Protein AF-A0A8W8NUS6-F1 (afdb_monomer_lite)

Secondary structure (DSSP, 8-state):
------TT-----S-TT-TTGGG---HHHHH---TT--S-HHHHHHHHHHHHHHHHHHHHHHHHHHHHHHHHHHHHHHHHHHHHIIIIIHHHHHHHHHHHHHHHHHHHHHHHHHHHHHHHHHHHHHHHHHT--S------PPP---------SS--SSSHHHHHHHHHHHHHHHSS-HHHHHHHHHHHHHHHHHHHHHHHTT---

InterPro domains:
  IPR001612 Caveolin [PF01146] (10-130)
  IPR001612 Caveolin [PTHR10844] (8-128)

Organism: Magallana gigas (NCBI:txid29159)

Structure (mmCIF, N/CA/C/O backbone):
data_AF-A0A8W8NUS6-F1
#
_entry.id   AF-A0A8W8NUS6-F1
#
loop_
_atom_site.group_PDB
_atom_site.id
_atom_site.type_symbol
_atom_site.label_atom_id
_atom_site.label_alt_id
_atom_site.label_comp_id
_atom_site.label_asym_id
_atom_site.label_entity_id
_atom_site.label_seq_id
_atom_site.pdbx_PDB_ins_code
_atom_site.Cartn_x
_atom_site.Cartn_y
_atom_site.Cartn_z
_atom_site.occupancy
_atom_site.B_iso_or_equiv
_atom_site.auth_seq_id
_atom_site.auth_comp_id
_atom_site.auth_asym_id
_atom_site.auth_atom_id
_atom_site.pdbx_PDB_model_num
ATOM 1 N N . MET A 1 1 ? -30.919 6.299 31.957 1.00 36.22 1 MET A N 1
ATOM 2 C CA . MET A 1 1 ? -30.844 7.779 31.850 1.00 36.22 1 MET A CA 1
ATOM 3 C C . MET A 1 1 ? -30.328 8.141 30.459 1.00 36.22 1 MET A C 1
ATOM 5 O O . MET A 1 1 ? -29.551 7.359 29.925 1.00 36.22 1 MET A O 1
ATOM 9 N N . PRO A 1 2 ? -30.748 9.250 29.825 1.00 42.97 2 PRO A N 1
ATOM 10 C CA . PRO A 1 2 ? -30.185 9.649 28.537 1.00 42.97 2 PRO A CA 1
ATOM 11 C C . PRO A 1 2 ? -28.715 10.063 28.708 1.00 42.97 2 PRO A C 1
ATOM 13 O O . PRO A 1 2 ? -28.372 10.771 29.657 1.00 42.97 2 PRO A O 1
ATOM 16 N N . ARG A 1 3 ? -27.849 9.608 27.792 1.00 56.19 3 ARG A N 1
ATOM 17 C CA . ARG A 1 3 ? -26.433 9.998 27.693 1.00 56.19 3 ARG A CA 1
ATOM 18 C C . ARG A 1 3 ? -26.345 11.530 27.755 1.00 56.19 3 ARG A C 1
ATOM 20 O O . ARG A 1 3 ? -26.971 12.193 26.931 1.00 56.19 3 ARG A O 1
ATOM 27 N N . ARG A 1 4 ? -25.579 12.109 28.694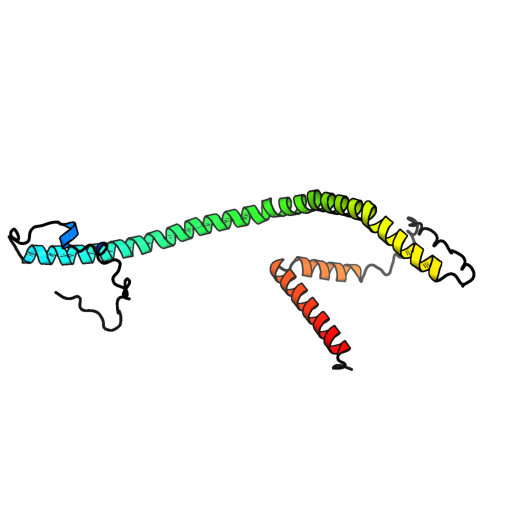 1.00 50.06 4 ARG A N 1
ATOM 28 C CA . ARG A 1 4 ? -25.208 13.533 28.610 1.00 50.06 4 ARG A CA 1
ATOM 29 C C . ARG A 1 4 ? -24.279 13.688 27.409 1.00 50.06 4 ARG A C 1
ATOM 31 O O . ARG A 1 4 ? -23.083 13.446 27.502 1.00 50.06 4 ARG A O 1
ATOM 38 N N . VAL A 1 5 ? -24.871 13.995 26.261 1.00 53.31 5 VAL A N 1
ATOM 39 C CA . VAL A 1 5 ? -24.155 14.312 25.029 1.00 53.31 5 VAL A CA 1
ATOM 40 C C . VAL A 1 5 ? -23.425 15.628 25.275 1.00 53.31 5 VAL A C 1
ATOM 42 O O . VAL A 1 5 ? -24.054 16.640 25.588 1.00 53.31 5 VAL A O 1
ATOM 45 N N . HIS A 1 6 ? -22.095 15.611 25.198 1.00 47.03 6 HIS A N 1
ATOM 46 C CA . HIS A 1 6 ? -21.329 16.849 25.135 1.00 47.03 6 HIS A CA 1
ATOM 47 C C . HIS A 1 6 ? -21.762 17.598 23.859 1.00 47.03 6 HIS A C 1
ATOM 49 O O . HIS A 1 6 ? -21.822 16.963 22.807 1.00 47.03 6 HIS A O 1
ATOM 55 N N . PRO A 1 7 ? -22.065 18.912 23.908 1.00 50.88 7 PRO A N 1
ATOM 56 C CA . PRO A 1 7 ? -22.701 19.637 22.797 1.00 50.88 7 PRO A CA 1
ATOM 57 C C . PRO A 1 7 ? -21.984 19.571 21.435 1.00 50.88 7 PRO A C 1
ATOM 59 O O . PRO A 1 7 ? -22.604 19.886 20.426 1.00 50.88 7 PRO A O 1
ATOM 62 N N . ASN A 1 8 ? -20.711 19.155 21.397 1.00 46.62 8 ASN A N 1
ATOM 63 C CA . ASN A 1 8 ? -19.885 19.090 20.187 1.00 46.62 8 ASN A CA 1
ATOM 64 C C . ASN A 1 8 ? -19.669 17.683 19.598 1.00 46.62 8 ASN A C 1
ATOM 66 O O . ASN A 1 8 ? -18.969 17.570 18.599 1.00 46.62 8 ASN A O 1
ATOM 70 N N . GLU A 1 9 ? -20.258 16.621 20.152 1.00 50.59 9 GLU A N 1
ATOM 71 C CA . GLU A 1 9 ? -20.140 15.268 19.584 1.00 50.59 9 GLU A CA 1
ATOM 72 C C . GLU A 1 9 ? -21.516 14.778 19.129 1.00 50.59 9 GLU A C 1
ATOM 74 O O . GLU A 1 9 ? -22.165 13.943 19.762 1.00 50.59 9 GLU A O 1
ATOM 79 N N . GLN A 1 10 ? -22.009 15.365 18.034 1.00 52.44 10 GLN A N 1
ATOM 80 C CA . GLN A 1 10 ? -23.141 14.788 17.321 1.00 52.44 10 GLN A CA 1
ATOM 81 C C . GLN A 1 10 ? -22.662 13.476 16.705 1.00 52.44 10 GLN A C 1
ATOM 83 O O . GLN A 1 10 ? -21.862 13.480 15.774 1.00 52.44 10 GLN A O 1
ATOM 88 N N . ALA A 1 11 ? -23.110 12.352 17.266 1.00 61.22 11 ALA A N 1
ATOM 89 C CA . ALA A 1 11 ? -22.931 11.053 16.641 1.00 61.22 11 ALA A CA 1
ATOM 90 C C . ALA A 1 11 ? -23.558 11.131 15.246 1.00 61.22 11 ALA A C 1
ATOM 92 O O . ALA A 1 11 ? -24.777 11.241 15.123 1.00 61.22 11 ALA A O 1
ATOM 93 N N . GLU A 1 12 ? -22.709 11.155 14.222 1.00 71.94 12 GLU A N 1
ATOM 94 C CA . GLU A 1 12 ? -23.117 11.176 12.825 1.00 71.94 12 GLU A CA 1
ATOM 95 C C . GLU A 1 12 ? -24.145 10.061 12.597 1.00 71.94 12 GLU A C 1
ATOM 97 O O . GLU A 1 12 ? -23.914 8.905 12.978 1.00 71.94 12 GLU A O 1
ATOM 102 N N . ASP A 1 13 ? -25.315 10.413 12.055 1.00 77.44 13 ASP A N 1
ATOM 103 C CA . ASP A 1 13 ? -26.373 9.436 11.820 1.00 77.44 13 ASP A CA 1
ATOM 104 C C . ASP A 1 13 ? -25.913 8.473 10.723 1.00 77.44 13 ASP A C 1
ATOM 106 O O . ASP A 1 13 ? -25.956 8.781 9.534 1.00 77.44 13 ASP A O 1
ATOM 110 N N . ARG A 1 14 ? -25.432 7.297 11.143 1.00 75.44 14 ARG A N 1
ATOM 111 C CA . ARG A 1 14 ? -24.912 6.246 10.255 1.00 75.44 14 ARG A CA 1
ATOM 112 C C . ARG A 1 14 ? -25.984 5.606 9.370 1.00 75.44 14 ARG A C 1
ATOM 114 O O . ARG A 1 14 ? -25.644 4.786 8.521 1.00 75.44 14 ARG A O 1
ATOM 121 N N . ASP A 1 15 ? -27.258 5.941 9.565 1.00 83.38 15 ASP A N 1
ATOM 122 C CA . ASP A 1 15 ? -28.369 5.441 8.756 1.00 83.38 15 ASP A CA 1
ATOM 123 C C . ASP A 1 15 ? -29.429 6.539 8.528 1.00 83.38 15 ASP A C 1
ATOM 125 O O . ASP A 1 15 ? -30.539 6.448 9.067 1.00 83.38 15 ASP A O 1
ATOM 129 N N . PRO A 1 16 ? -29.125 7.563 7.702 1.00 84.44 16 PRO A N 1
ATOM 130 C CA . PRO A 1 16 ? -30.019 8.705 7.487 1.00 84.44 16 PRO A CA 1
ATOM 131 C C . PRO A 1 16 ? -31.344 8.299 6.823 1.00 84.44 16 PRO A C 1
ATOM 133 O O . PRO A 1 16 ? -32.381 8.921 7.049 1.00 84.44 16 PRO A O 1
ATOM 136 N N . ASN A 1 17 ? -31.332 7.217 6.039 1.00 86.88 17 ASN A N 1
ATOM 137 C CA . ASN A 1 17 ? -32.510 6.686 5.351 1.00 86.88 17 ASN A CA 1
ATOM 138 C C . ASN A 1 17 ? -33.274 5.639 6.180 1.00 86.88 17 ASN A C 1
ATOM 140 O O . ASN A 1 17 ? -34.293 5.125 5.722 1.00 86.88 17 ASN A O 1
ATOM 144 N N . LYS A 1 18 ? -32.803 5.320 7.394 1.00 82.88 18 LYS A N 1
ATOM 145 C CA . LYS A 1 18 ? -33.413 4.351 8.319 1.00 82.88 18 LYS A CA 1
ATOM 146 C C . LYS A 1 18 ? -33.720 2.988 7.681 1.00 82.88 18 LYS A C 1
ATOM 148 O O . LYS A 1 18 ? -34.725 2.362 8.031 1.00 82.88 18 LYS A O 1
ATOM 153 N N . LEU A 1 19 ? -32.875 2.526 6.761 1.00 84.75 19 LEU A N 1
ATOM 154 C CA . LEU A 1 19 ? -33.064 1.253 6.052 1.00 84.75 19 LEU A CA 1
ATOM 155 C C . LEU A 1 19 ? -32.606 0.058 6.901 1.00 84.75 19 LEU A C 1
ATOM 157 O O . LEU A 1 19 ? -33.120 -1.050 6.766 1.00 84.75 19 LEU A O 1
ATOM 161 N N . ASN A 1 20 ? -31.681 0.291 7.833 1.00 86.06 20 ASN A N 1
ATOM 162 C CA . ASN A 1 20 ? -30.992 -0.749 8.593 1.00 86.06 20 ASN A CA 1
ATOM 163 C C . ASN A 1 20 ? -31.484 -0.835 10.042 1.00 86.06 20 ASN A C 1
ATOM 165 O O . ASN A 1 20 ? -30.731 -1.169 10.955 1.00 86.06 20 ASN A O 1
ATOM 169 N N . GLN A 1 21 ? -32.767 -0.546 10.277 1.00 80.44 21 GLN A N 1
ATOM 170 C CA . GLN A 1 21 ? -33.355 -0.608 11.621 1.00 80.44 21 GLN A CA 1
ATOM 171 C C . GLN A 1 21 ? -33.245 -2.002 12.252 1.00 80.44 21 GLN A C 1
ATOM 173 O O . GLN A 1 21 ? -33.070 -2.102 13.460 1.00 80.44 21 GLN A O 1
ATOM 178 N N . HIS A 1 22 ? -33.277 -3.056 11.435 1.00 79.88 22 HIS A N 1
ATOM 179 C CA . HIS A 1 22 ? -33.155 -4.447 11.869 1.00 79.88 22 HIS A CA 1
ATOM 180 C C . HIS A 1 22 ? -31.756 -4.818 12.397 1.00 79.88 22 HIS A C 1
ATOM 182 O O . HIS A 1 22 ? -31.627 -5.786 13.133 1.00 79.88 22 HIS A O 1
ATOM 188 N N . LEU A 1 23 ? -30.712 -4.049 12.061 1.00 79.75 23 LEU A N 1
ATOM 189 C CA . LEU A 1 23 ? -29.341 -4.272 12.547 1.00 79.75 23 LEU A CA 1
ATOM 190 C C . LEU A 1 23 ? -29.053 -3.534 13.864 1.00 79.75 23 LEU A C 1
ATOM 192 O O . LEU A 1 23 ? -27.964 -3.662 14.425 1.00 79.75 23 LEU A O 1
ATOM 196 N N . LYS A 1 24 ? -30.003 -2.731 14.363 1.00 77.38 24 LYS A N 1
ATOM 197 C CA . LYS A 1 24 ? -29.847 -1.962 15.603 1.00 77.38 24 LYS A CA 1
ATOM 198 C C . LYS A 1 24 ? -30.093 -2.860 16.810 1.00 77.38 24 LYS A C 1
ATOM 200 O O . LYS A 1 24 ? -31.166 -2.826 17.403 1.00 77.38 24 LYS A O 1
ATOM 205 N N . VAL A 1 25 ? -29.072 -3.621 17.183 1.00 77.81 25 VAL A N 1
ATOM 206 C CA . VAL A 1 25 ? -29.095 -4.478 18.371 1.00 77.81 25 VAL A CA 1
ATOM 207 C C . VAL A 1 25 ? -29.055 -3.612 19.630 1.00 77.81 25 VAL A C 1
ATOM 209 O O . VAL A 1 25 ? -28.107 -2.850 19.849 1.00 77.81 25 VAL A O 1
ATOM 212 N N . LYS A 1 26 ? -30.093 -3.701 20.466 1.00 77.94 26 LYS A N 1
ATOM 213 C CA . LYS A 1 26 ? -30.133 -3.028 21.773 1.00 77.94 26 LYS A CA 1
ATOM 214 C C . LYS A 1 26 ? -29.619 -3.966 22.862 1.00 77.94 26 LYS A C 1
ATOM 216 O O . LYS A 1 26 ? -29.698 -5.177 22.729 1.00 77.94 26 LYS A O 1
ATOM 221 N N . PHE A 1 27 ? -29.167 -3.410 23.989 1.00 76.31 27 PHE A N 1
ATOM 222 C CA . PHE A 1 27 ? -28.778 -4.196 25.175 1.00 76.31 27 PHE A CA 1
ATOM 223 C C . PHE A 1 27 ? -29.856 -5.213 25.594 1.00 76.31 27 PHE A C 1
ATOM 225 O O . PHE A 1 27 ? -29.545 -6.346 25.938 1.00 76.31 27 PHE A O 1
ATOM 232 N N . HIS A 1 28 ? -31.128 -4.821 25.485 1.00 74.56 28 HIS A N 1
ATOM 233 C CA . HIS A 1 28 ? -32.271 -5.696 25.740 1.00 74.56 28 HIS A CA 1
ATOM 234 C C . HIS A 1 28 ? -32.402 -6.867 24.751 1.00 74.56 28 HIS A C 1
ATOM 236 O O . HIS A 1 28 ? -32.847 -7.928 25.168 1.00 74.56 28 HIS A O 1
ATOM 242 N N . ASP A 1 29 ? -31.998 -6.700 23.487 1.00 76.88 29 ASP A N 1
ATOM 243 C CA . ASP A 1 29 ? -32.040 -7.779 22.487 1.00 76.88 29 ASP A CA 1
ATOM 244 C C . ASP A 1 29 ? -30.924 -8.805 22.711 1.00 76.88 29 ASP A C 1
ATOM 246 O O . ASP A 1 29 ? -31.079 -9.965 22.363 1.00 76.88 29 ASP A O 1
ATOM 250 N N . VAL A 1 30 ? -29.796 -8.398 23.306 1.00 76.88 30 VAL A N 1
ATOM 251 C CA . VAL A 1 30 ? -28.676 -9.309 23.609 1.00 76.88 30 VAL A CA 1
ATOM 252 C C . VAL A 1 30 ? -28.997 -10.226 24.792 1.00 76.88 30 VAL A C 1
ATOM 254 O O . VAL A 1 30 ? -28.480 -11.337 24.863 1.00 76.88 30 VAL A O 1
ATOM 257 N N . LEU A 1 31 ? -29.821 -9.755 25.731 1.00 76.38 31 LEU A N 1
ATOM 258 C CA . LEU A 1 31 ? -30.158 -10.489 26.953 1.00 76.38 31 LEU A CA 1
ATOM 259 C C . LEU A 1 31 ? -31.512 -11.212 26.890 1.00 76.38 31 LEU A C 1
ATOM 261 O O . LEU A 1 31 ? -31.798 -11.985 27.795 1.00 76.38 31 LEU A O 1
ATOM 265 N N . GLU A 1 32 ? -32.338 -10.959 25.867 1.00 69.62 32 GLU A N 1
ATOM 266 C CA . GLU A 1 32 ? -33.658 -11.579 25.611 1.00 69.62 32 GLU A CA 1
ATOM 267 C C . GLU A 1 32 ? -34.632 -11.660 26.815 1.00 69.62 32 GLU A C 1
ATOM 269 O O . GLU A 1 32 ? -35.634 -12.375 26.774 1.00 69.62 32 GLU A O 1
ATOM 274 N N . GLU A 1 33 ? -34.402 -10.912 27.899 1.00 68.69 33 GLU A N 1
ATOM 275 C CA . GLU A 1 33 ? -35.232 -11.021 29.102 1.00 68.69 33 GLU A CA 1
ATOM 276 C C . GLU A 1 33 ? -36.611 -10.363 28.938 1.00 68.69 33 GLU A C 1
ATOM 278 O O . GLU A 1 33 ? -36.745 -9.188 28.570 1.00 68.69 33 GLU A O 1
ATOM 283 N N . ALA A 1 34 ? -37.656 -11.117 29.298 1.00 64.12 34 ALA A N 1
ATOM 284 C CA . ALA A 1 34 ? -39.031 -10.636 29.321 1.00 64.12 34 ALA A CA 1
ATOM 285 C C . ALA A 1 34 ? -39.230 -9.564 30.420 1.00 64.12 34 ALA A C 1
ATOM 287 O O . ALA A 1 34 ? -38.852 -9.780 31.575 1.00 64.12 34 ALA A O 1
ATOM 288 N N . PRO A 1 35 ? -39.897 -8.430 30.123 1.00 60.94 35 PRO A N 1
ATOM 289 C CA . PRO A 1 35 ? -40.009 -7.282 31.034 1.00 60.94 35 PRO A CA 1
ATOM 290 C C . PRO A 1 35 ? -40.771 -7.563 32.344 1.00 60.94 35 PRO A C 1
ATOM 292 O O . PRO A 1 35 ? -40.722 -6.745 33.256 1.00 60.94 35 PRO A O 1
ATOM 295 N N . ALA A 1 36 ? -41.454 -8.706 32.458 1.00 59.28 36 ALA A N 1
ATOM 296 C CA . ALA A 1 36 ? -42.244 -9.104 33.626 1.00 59.28 36 ALA A CA 1
ATOM 297 C C . ALA A 1 36 ? -41.431 -9.795 34.745 1.00 59.28 36 ALA A C 1
ATOM 299 O O . ALA A 1 36 ? -41.953 -9.975 35.841 1.00 59.28 36 ALA A O 1
ATOM 300 N N . LEU A 1 37 ? -40.172 -10.181 34.491 1.00 56.84 37 LEU A N 1
ATOM 301 C CA . LEU A 1 37 ? -39.310 -10.923 35.434 1.00 56.84 37 LEU A CA 1
ATOM 302 C C . LEU A 1 37 ? -38.208 -10.061 36.075 1.00 56.84 37 LEU A C 1
ATOM 304 O O . LEU A 1 37 ? -37.346 -10.583 36.784 1.00 56.84 37 LEU A O 1
ATOM 308 N N . LYS A 1 38 ? -38.244 -8.736 35.874 1.00 61.69 38 LYS A N 1
ATOM 309 C CA . LYS A 1 38 ? -37.325 -7.801 36.531 1.00 61.69 38 LY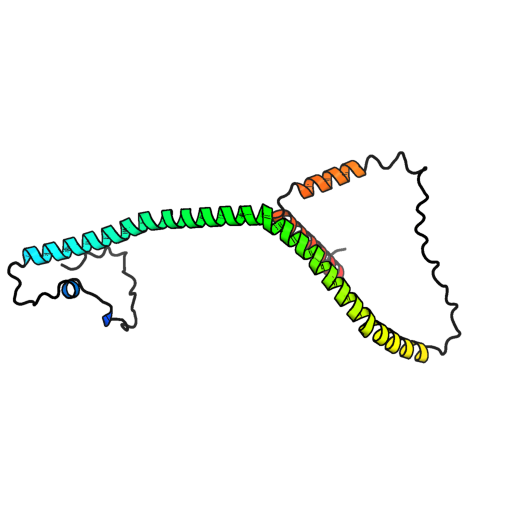S A CA 1
ATOM 310 C C . LYS A 1 38 ? -37.576 -7.781 38.037 1.00 61.69 38 LYS A C 1
ATOM 312 O O . LYS A 1 38 ? -38.464 -7.095 38.531 1.00 61.69 38 LYS A O 1
ATOM 317 N N . SER A 1 39 ? -36.768 -8.525 38.777 1.00 59.25 39 SER A N 1
ATOM 318 C CA . SER A 1 39 ? -36.863 -8.592 40.234 1.00 59.25 39 SER A CA 1
ATOM 319 C C . SER A 1 39 ? -36.196 -7.397 40.928 1.00 59.25 39 SER A C 1
ATOM 321 O O . SER A 1 39 ? -36.569 -7.095 42.058 1.00 59.25 39 SER A O 1
ATOM 323 N N . LEU A 1 40 ? -35.272 -6.670 40.272 1.00 68.88 40 LEU A N 1
ATOM 324 C CA . LEU A 1 40 ? -34.577 -5.498 40.836 1.00 68.88 40 LEU A CA 1
ATOM 325 C C . LEU A 1 40 ? -34.157 -4.466 39.760 1.00 68.88 40 LEU A C 1
ATOM 327 O O . LEU A 1 40 ? -33.163 -4.647 39.055 1.00 68.88 40 LEU A O 1
ATOM 331 N N . GLU A 1 41 ? -34.860 -3.329 39.689 1.00 73.62 41 GLU A N 1
ATOM 332 C CA . GLU A 1 41 ? -34.597 -2.220 38.740 1.00 73.62 41 GLU A CA 1
ATOM 333 C C . GLU A 1 41 ? -33.168 -1.639 38.838 1.00 73.62 41 GLU A C 1
ATOM 335 O O . GLU A 1 41 ? -32.569 -1.255 37.832 1.00 73.62 41 GLU A O 1
ATOM 340 N N . LEU A 1 42 ? -32.583 -1.612 40.042 1.00 76.94 42 LEU A N 1
ATOM 341 C CA . LEU A 1 42 ? -31.239 -1.065 40.278 1.00 76.94 42 LEU A CA 1
ATOM 342 C C . LEU A 1 42 ? -30.126 -1.915 39.655 1.00 76.94 42 LEU A C 1
ATOM 344 O O . LEU A 1 42 ? -29.174 -1.370 39.095 1.00 76.94 42 LEU A O 1
ATOM 348 N N . ILE A 1 43 ? -30.243 -3.243 39.738 1.00 82.44 43 ILE A N 1
ATOM 349 C CA . ILE A 1 43 ? -29.252 -4.165 39.166 1.00 82.44 43 ILE A CA 1
ATOM 350 C C . ILE A 1 43 ? -29.289 -4.071 37.646 1.00 82.44 43 ILE A C 1
ATOM 352 O O . ILE A 1 43 ? -28.239 -4.013 37.008 1.00 82.44 43 ILE A O 1
ATOM 356 N N . TRP A 1 44 ? -30.489 -3.969 37.073 1.00 79.19 44 TRP A N 1
ATOM 357 C CA . TRP A 1 44 ? -30.640 -3.813 35.636 1.00 79.19 44 TRP A CA 1
ATOM 358 C C . TRP A 1 44 ? -29.981 -2.537 35.119 1.00 79.19 44 TRP A C 1
ATOM 360 O O . TRP A 1 44 ? -29.190 -2.593 34.177 1.00 79.19 44 TRP A O 1
ATOM 370 N N . LEU A 1 45 ? -30.241 -1.395 35.763 1.00 81.81 45 LEU A N 1
ATOM 371 C CA . LEU A 1 45 ? -29.624 -0.132 35.367 1.00 81.81 45 LEU A CA 1
ATOM 372 C C . LEU A 1 45 ? -28.096 -0.196 35.499 1.00 81.81 45 LEU A C 1
ATOM 374 O O . LEU A 1 45 ? -27.385 0.191 34.577 1.00 81.81 45 LEU A O 1
ATOM 378 N N . CYS A 1 46 ? -27.587 -0.747 36.603 1.00 84.56 46 CYS A N 1
ATOM 379 C CA . CYS A 1 46 ? -26.151 -0.931 36.807 1.00 84.56 46 CYS A CA 1
ATOM 380 C C . CYS A 1 46 ? -25.523 -1.810 35.710 1.00 84.56 46 CYS A C 1
ATOM 382 O O . CYS A 1 46 ? -24.494 -1.447 35.137 1.00 84.56 46 CYS A O 1
ATOM 384 N N . SER A 1 47 ? -26.169 -2.927 35.358 1.00 85.62 47 SER A N 1
ATOM 385 C CA . SER A 1 47 ? -25.692 -3.831 34.306 1.00 85.62 47 SER A CA 1
ATOM 386 C C . SER A 1 47 ? -25.661 -3.164 32.927 1.00 85.62 47 SER A C 1
ATOM 388 O O . SER A 1 47 ? -24.695 -3.337 32.185 1.00 85.62 47 SER A O 1
ATOM 390 N N . GLN A 1 48 ? -26.661 -2.333 32.614 1.00 84.62 48 GLN A N 1
ATOM 391 C CA . GLN A 1 48 ? -26.754 -1.619 31.343 1.00 84.62 48 GLN A CA 1
ATOM 392 C C . GLN A 1 48 ? -25.637 -0.573 31.190 1.00 84.62 48 GLN A C 1
ATOM 394 O O . GLN A 1 48 ? -25.021 -0.461 30.123 1.00 84.62 48 GLN A O 1
ATOM 399 N N . GLU A 1 49 ? -25.349 0.181 32.252 1.00 85.81 49 GLU A N 1
ATOM 400 C CA . GLU A 1 49 ? -24.272 1.176 32.252 1.00 85.81 49 GLU A CA 1
ATOM 401 C C . GLU A 1 49 ? -22.889 0.503 32.225 1.00 85.81 49 GLU A C 1
ATOM 403 O O . GLU A 1 49 ? -22.015 0.906 31.453 1.00 85.81 49 GLU A O 1
ATOM 408 N N . CYS A 1 50 ? -22.699 -0.573 32.999 1.00 87.94 50 CYS A N 1
ATOM 409 C CA . CYS A 1 50 ? -21.454 -1.341 33.018 1.00 87.94 50 CYS A CA 1
ATOM 410 C C . CYS A 1 50 ? -21.153 -1.968 31.648 1.00 87.94 50 CYS A C 1
ATOM 412 O O . CYS A 1 50 ? -20.043 -1.813 31.138 1.00 87.94 50 CYS A O 1
ATOM 414 N N . TYR A 1 51 ? -22.152 -2.585 31.007 1.00 85.75 51 TYR A N 1
ATOM 415 C CA . TYR A 1 51 ? -22.024 -3.140 29.659 1.00 85.75 51 TYR A CA 1
ATOM 416 C C . TYR A 1 51 ? -21.627 -2.071 28.641 1.00 85.75 51 TYR A C 1
ATOM 418 O O . TYR A 1 51 ? -20.695 -2.268 27.866 1.00 85.75 51 TYR A O 1
ATOM 426 N N . THR A 1 52 ? -22.292 -0.914 28.659 1.00 85.12 52 THR A N 1
ATOM 427 C CA . THR A 1 52 ? -22.007 0.165 27.703 1.00 85.12 52 THR A CA 1
ATOM 428 C C . THR A 1 52 ? -20.591 0.720 27.885 1.00 85.12 52 THR A C 1
ATOM 430 O O . THR A 1 52 ? -19.885 0.936 26.900 1.00 85.12 52 THR A O 1
ATOM 433 N N . CYS A 1 53 ? -20.160 0.909 29.136 1.00 88.62 53 CYS A N 1
ATOM 434 C CA . CYS A 1 53 ? -18.815 1.371 29.475 1.00 88.62 53 CYS A CA 1
ATOM 435 C C . CYS A 1 53 ? -17.740 0.367 29.040 1.00 88.62 53 CYS A C 1
ATOM 437 O O . CYS A 1 53 ? -16.778 0.735 28.365 1.00 88.62 53 CYS A O 1
ATOM 439 N N . PHE A 1 54 ? -17.924 -0.911 29.381 1.00 90.12 54 PHE A N 1
ATOM 440 C CA . PHE A 1 54 ? -16.977 -1.962 29.029 1.00 90.12 54 PHE A CA 1
ATOM 441 C C . PHE A 1 54 ? -16.881 -2.147 27.515 1.00 90.12 54 PHE A C 1
ATOM 443 O O . PHE A 1 54 ? -15.782 -2.252 26.983 1.00 90.12 54 PHE A O 1
ATOM 450 N N . ASN A 1 55 ? -18.013 -2.105 26.811 1.00 86.31 55 ASN A N 1
ATOM 451 C CA . ASN A 1 55 ? -18.047 -2.248 25.363 1.00 86.31 55 ASN A CA 1
ATOM 452 C C . ASN A 1 55 ? -17.277 -1.115 24.656 1.00 86.31 55 ASN A C 1
ATOM 454 O O . ASN A 1 55 ? -16.411 -1.387 23.826 1.00 86.31 55 ASN A O 1
ATOM 458 N N . ASP A 1 56 ? -17.511 0.153 25.027 1.00 86.94 56 ASP A N 1
ATOM 459 C CA . ASP A 1 56 ? -16.766 1.289 24.450 1.00 86.94 56 ASP A CA 1
ATOM 460 C C . ASP A 1 56 ? -15.270 1.223 24.795 1.00 86.94 56 ASP A C 1
ATOM 462 O O . ASP A 1 56 ? -14.413 1.430 23.933 1.00 86.94 56 ASP A O 1
ATOM 466 N N . CYS A 1 57 ? -14.945 0.870 26.043 1.00 90.81 57 CYS A N 1
ATOM 467 C CA . CYS A 1 57 ? -13.567 0.723 26.500 1.00 90.81 57 CYS A CA 1
ATOM 468 C C . CYS A 1 57 ? -12.828 -0.380 25.728 1.00 90.81 57 CYS A C 1
ATOM 470 O O . CYS A 1 57 ? -11.755 -0.133 25.176 1.00 90.81 57 CYS A O 1
ATOM 472 N N . CYS A 1 58 ? -13.414 -1.574 25.615 1.00 91.25 58 CYS A N 1
ATOM 473 C CA . CYS A 1 58 ? -12.823 -2.696 24.893 1.00 91.25 58 CYS A CA 1
ATOM 474 C C . CYS A 1 58 ? -12.613 -2.385 23.414 1.00 91.25 58 CYS A C 1
ATOM 476 O O . CYS A 1 58 ? -11.532 -2.665 22.901 1.00 91.25 58 CYS A O 1
ATOM 478 N N . TYR A 1 59 ? -13.582 -1.768 22.729 1.00 90.75 59 TYR A N 1
ATOM 479 C CA . TYR A 1 59 ? -13.401 -1.398 21.323 1.00 90.75 59 TYR A CA 1
ATOM 480 C C . TYR A 1 59 ? -12.273 -0.385 21.128 1.00 90.75 59 TYR A C 1
ATOM 482 O O . TYR A 1 59 ? -11.467 -0.531 20.204 1.00 90.75 59 TYR A O 1
ATOM 490 N N . LYS A 1 60 ? -12.178 0.624 22.000 1.00 91.06 60 LYS A N 1
ATOM 491 C CA . LYS A 1 60 ? -11.116 1.634 21.923 1.00 91.06 60 LYS A CA 1
ATOM 492 C C . LYS A 1 60 ? -9.747 1.050 22.237 1.00 91.06 60 LYS A C 1
ATOM 494 O O . LYS A 1 60 ? -8.812 1.295 21.480 1.00 91.06 60 LYS A O 1
ATOM 499 N N . LEU A 1 61 ? -9.635 0.240 23.289 1.00 94.62 61 LEU A N 1
ATOM 500 C CA . LEU A 1 61 ? -8.391 -0.447 23.635 1.00 94.62 61 LEU A CA 1
ATOM 501 C C . LEU A 1 61 ? -7.954 -1.390 22.514 1.00 94.62 61 LEU A C 1
ATOM 503 O O . LEU A 1 61 ? -6.809 -1.329 22.075 1.00 94.62 61 LEU A O 1
ATOM 507 N N . LEU A 1 62 ? -8.868 -2.214 21.996 1.00 92.94 62 LEU A N 1
ATOM 508 C CA . LEU A 1 62 ? -8.554 -3.150 20.922 1.00 92.94 62 LEU A CA 1
ATOM 509 C C . LEU A 1 62 ? -8.115 -2.414 19.658 1.00 92.94 62 LEU A C 1
ATOM 511 O O . LEU A 1 62 ? -7.148 -2.824 19.035 1.00 92.94 62 LEU A O 1
ATOM 515 N N . THR A 1 63 ? -8.761 -1.302 19.310 1.00 94.12 63 THR A N 1
ATOM 516 C CA . THR A 1 63 ? -8.342 -0.470 18.172 1.00 94.12 63 THR A CA 1
ATOM 517 C C . THR A 1 63 ? -6.962 0.140 18.409 1.00 94.12 63 THR A C 1
ATOM 519 O O . THR A 1 63 ? -6.113 0.101 17.522 1.00 94.12 63 THR A O 1
ATOM 522 N N . PHE A 1 64 ? -6.712 0.662 19.612 1.00 95.38 64 PHE A N 1
ATOM 523 C CA . PHE A 1 64 ? -5.442 1.281 19.981 1.00 95.38 64 PHE A CA 1
ATOM 524 C C . PHE A 1 64 ? -4.268 0.301 19.923 1.00 95.38 64 PHE A C 1
ATOM 526 O O . PHE A 1 64 ? -3.183 0.683 19.495 1.00 95.38 64 PHE A O 1
ATOM 533 N N . PHE A 1 65 ? -4.479 -0.959 20.305 1.00 95.50 65 PHE A N 1
ATOM 534 C CA . PHE A 1 65 ? -3.455 -1.991 20.173 1.00 95.50 65 PHE A CA 1
ATOM 535 C C . PHE A 1 65 ? -3.412 -2.572 18.760 1.00 95.50 65 PHE A C 1
ATOM 537 O O . PHE A 1 65 ? -2.350 -2.670 18.170 1.00 95.50 65 PHE A O 1
ATOM 544 N N . LEU A 1 66 ? -4.533 -2.927 18.147 1.00 94.38 66 LEU A N 1
ATOM 545 C CA . LEU A 1 66 ? -4.509 -3.644 16.874 1.00 94.38 66 LEU A CA 1
ATOM 546 C C . LEU A 1 66 ? -4.020 -2.768 15.707 1.00 94.38 66 LEU A C 1
ATOM 548 O O . LEU A 1 66 ? -3.283 -3.252 14.848 1.00 94.38 66 LEU A O 1
ATOM 552 N N . ALA A 1 67 ? -4.364 -1.476 15.690 1.00 94.00 67 ALA A N 1
ATOM 553 C CA . ALA A 1 67 ? -3.978 -0.564 14.613 1.00 94.00 67 ALA A CA 1
ATOM 554 C C . ALA A 1 67 ? -2.449 -0.432 14.420 1.00 94.00 67 ALA A C 1
ATOM 556 O O . ALA A 1 67 ? -1.980 -0.692 13.308 1.00 94.00 67 ALA A O 1
ATOM 557 N N . PRO A 1 68 ? -1.639 -0.080 15.441 1.00 95.31 68 PRO A N 1
ATOM 558 C CA . PRO A 1 68 ? -0.192 0.042 15.272 1.00 95.31 68 PRO A CA 1
ATOM 559 C C . PRO A 1 68 ? 0.479 -1.300 14.973 1.00 95.31 68 PRO A C 1
ATOM 561 O O . PRO A 1 68 ? 1.401 -1.342 14.164 1.00 95.31 68 PRO A O 1
ATOM 564 N N . PHE A 1 69 ? 0.013 -2.407 15.558 1.00 96.00 69 PHE A N 1
ATOM 565 C CA . PHE A 1 69 ? 0.600 -3.722 15.289 1.00 96.00 69 PHE A CA 1
ATOM 566 C C . PHE A 1 69 ? 0.382 -4.160 13.834 1.00 96.00 69 PHE A C 1
ATOM 568 O O . PHE A 1 69 ? 1.326 -4.615 13.187 1.00 96.00 69 PHE A O 1
ATOM 575 N N . ILE A 1 70 ? -0.823 -3.962 13.285 1.00 96.00 70 ILE A N 1
ATOM 576 C CA . ILE A 1 70 ? -1.096 -4.223 11.863 1.00 96.00 70 ILE A CA 1
ATOM 577 C C . ILE A 1 70 ? -0.270 -3.284 10.974 1.00 96.00 70 ILE A C 1
ATOM 579 O O . ILE A 1 70 ? 0.288 -3.729 9.970 1.00 96.00 70 ILE A O 1
ATOM 583 N N . ALA A 1 71 ? -0.154 -2.005 11.340 1.00 96.00 71 ALA A N 1
ATOM 584 C CA . ALA A 1 71 ? 0.640 -1.043 10.581 1.00 96.00 71 ALA A CA 1
ATOM 585 C C . ALA A 1 71 ? 2.126 -1.435 10.526 1.00 96.00 71 ALA A C 1
ATOM 587 O O . ALA A 1 71 ? 2.727 -1.385 9.455 1.00 96.00 71 ALA A O 1
ATOM 588 N N . ILE A 1 72 ? 2.705 -1.881 11.647 1.00 96.25 72 ILE A N 1
ATOM 589 C CA . ILE A 1 72 ? 4.088 -2.376 11.701 1.00 96.25 72 ILE A CA 1
ATOM 590 C C . ILE A 1 72 ? 4.237 -3.630 10.835 1.00 96.25 72 ILE A C 1
ATOM 592 O O . ILE A 1 72 ? 5.178 -3.710 10.051 1.00 96.25 72 ILE A O 1
ATOM 596 N N . TRP A 1 73 ? 3.294 -4.575 10.914 1.00 95.94 73 TRP A N 1
ATOM 597 C CA . TRP A 1 73 ? 3.323 -5.798 10.107 1.00 95.94 73 TRP A CA 1
ATOM 598 C C . TRP A 1 73 ? 3.355 -5.499 8.603 1.00 95.94 73 TRP A C 1
ATOM 600 O O . TRP A 1 73 ? 4.221 -5.993 7.877 1.00 95.94 73 TRP A O 1
ATOM 610 N N . TRP A 1 74 ? 2.448 -4.638 8.136 1.00 96.81 74 TRP A N 1
ATOM 611 C CA . TRP A 1 74 ? 2.415 -4.208 6.739 1.00 96.81 74 TRP A CA 1
ATOM 612 C C . TRP A 1 74 ? 3.640 -3.379 6.355 1.00 96.81 74 TRP A C 1
ATOM 614 O O . TRP A 1 74 ? 4.191 -3.579 5.275 1.00 96.81 74 TRP A O 1
ATOM 624 N N . GLY A 1 75 ? 4.109 -2.492 7.235 1.00 96.12 75 GLY A N 1
ATOM 625 C CA . GLY A 1 75 ? 5.319 -1.699 7.020 1.00 96.12 75 GLY A CA 1
ATOM 626 C C . GLY A 1 75 ? 6.566 -2.568 6.833 1.00 96.12 75 GLY A C 1
ATOM 627 O O . GLY A 1 75 ? 7.325 -2.356 5.888 1.00 96.12 75 GLY A O 1
ATOM 628 N N . CYS A 1 76 ? 6.747 -3.593 7.671 1.00 95.62 76 CYS A N 1
ATOM 629 C CA . CYS A 1 76 ? 7.816 -4.579 7.517 1.00 95.62 76 CYS A CA 1
ATOM 630 C C . CYS A 1 76 ? 7.691 -5.353 6.198 1.00 95.62 76 CYS A C 1
ATOM 632 O O . CYS A 1 76 ? 8.691 -5.527 5.502 1.00 95.62 76 CYS A O 1
ATOM 634 N N . GLY A 1 77 ? 6.474 -5.762 5.822 1.00 96.12 77 GLY A N 1
ATOM 635 C CA . GLY A 1 77 ? 6.210 -6.402 4.532 1.00 96.12 77 GLY A CA 1
ATOM 636 C C . GLY A 1 77 ? 6.649 -5.529 3.354 1.00 96.12 77 GLY A C 1
ATOM 637 O O . GLY A 1 77 ? 7.451 -5.963 2.530 1.00 96.12 77 GLY A O 1
ATOM 638 N N . PHE A 1 78 ? 6.212 -4.267 3.323 1.00 94.00 78 PHE A N 1
ATOM 639 C CA . PHE A 1 78 ? 6.599 -3.320 2.276 1.00 94.00 78 PHE A CA 1
ATOM 640 C C . PHE A 1 78 ? 8.105 -3.045 2.242 1.00 94.00 78 PHE A C 1
ATOM 642 O O . PHE A 1 78 ? 8.668 -2.921 1.155 1.00 94.00 78 PHE A O 1
ATOM 649 N N . ALA A 1 79 ? 8.775 -2.981 3.395 1.00 93.62 79 ALA A N 1
ATOM 650 C CA . ALA A 1 79 ? 10.223 -2.797 3.453 1.00 93.62 79 ALA A CA 1
ATOM 651 C C . ALA A 1 79 ? 10.978 -3.979 2.817 1.00 93.62 79 ALA A C 1
ATOM 653 O O . ALA A 1 79 ? 11.898 -3.765 2.025 1.00 93.62 79 ALA A O 1
ATOM 654 N N . LEU A 1 80 ? 10.559 -5.217 3.106 1.00 94.50 80 LEU A N 1
ATOM 655 C CA . LEU A 1 80 ? 11.135 -6.420 2.497 1.00 94.50 80 LEU A CA 1
ATOM 656 C C . LEU A 1 80 ? 10.860 -6.482 0.991 1.00 94.50 80 LEU A C 1
ATOM 658 O O . LEU A 1 80 ? 11.780 -6.740 0.218 1.00 94.50 80 LEU A O 1
ATOM 662 N N . THR A 1 81 ? 9.634 -6.173 0.558 1.00 92.94 81 THR A N 1
ATOM 663 C CA . THR A 1 81 ? 9.288 -6.096 -0.870 1.00 92.94 81 THR A CA 1
ATOM 664 C C . THR A 1 81 ? 10.117 -5.036 -1.595 1.00 92.94 81 THR A C 1
ATOM 666 O O . THR A 1 81 ? 10.596 -5.274 -2.701 1.00 92.94 81 THR A O 1
ATOM 669 N N . ALA A 1 82 ? 10.328 -3.866 -0.985 1.00 93.19 82 ALA A N 1
ATOM 670 C CA . ALA A 1 82 ? 11.159 -2.815 -1.565 1.00 93.19 82 ALA A CA 1
ATOM 671 C C . ALA A 1 82 ? 12.626 -3.256 -1.688 1.00 93.19 82 ALA A C 1
ATOM 673 O O . ALA A 1 82 ? 13.256 -3.011 -2.718 1.00 93.19 82 ALA A O 1
ATOM 674 N N . PHE A 1 83 ? 13.154 -3.949 -0.674 1.00 91.75 83 PHE A N 1
ATOM 675 C CA . PHE A 1 83 ? 14.489 -4.538 -0.722 1.00 91.75 83 PHE A CA 1
ATOM 676 C C . PHE A 1 83 ? 14.592 -5.547 -1.873 1.00 91.75 83 PHE A C 1
ATOM 678 O O . PHE A 1 83 ? 15.407 -5.365 -2.777 1.00 91.75 83 PHE A O 1
ATOM 685 N N . GLU A 1 84 ? 13.717 -6.552 -1.917 1.00 91.81 84 GLU A N 1
ATOM 686 C CA . GLU A 1 84 ? 13.678 -7.537 -3.004 1.00 91.81 84 GLU A CA 1
ATOM 687 C C . GLU A 1 84 ? 13.541 -6.870 -4.380 1.00 91.81 84 GLU A C 1
ATOM 689 O O . GLU A 1 84 ? 14.200 -7.268 -5.340 1.00 91.81 84 GLU A O 1
ATOM 694 N N . HIS A 1 85 ? 12.755 -5.800 -4.496 1.00 92.56 85 HIS A N 1
ATOM 695 C CA . HIS A 1 85 ? 12.602 -5.101 -5.765 1.00 92.56 85 HIS A CA 1
ATOM 696 C C . HIS A 1 85 ? 13.924 -4.471 -6.249 1.00 92.56 85 HIS A C 1
ATOM 698 O O . HIS A 1 85 ? 14.285 -4.551 -7.431 1.00 92.56 85 HIS A O 1
ATOM 704 N N . VAL A 1 86 ? 14.673 -3.835 -5.344 1.00 91.25 86 VAL A N 1
ATOM 705 C CA . VAL A 1 86 ? 15.969 -3.221 -5.668 1.00 91.25 86 VAL A CA 1
ATOM 706 C C . VAL A 1 86 ? 16.996 -4.287 -6.052 1.00 91.25 86 VAL A C 1
ATOM 708 O O . VAL A 1 86 ? 17.679 -4.129 -7.064 1.00 91.25 86 VAL A O 1
ATOM 711 N N . TRP A 1 87 ? 17.078 -5.385 -5.299 1.00 90.94 87 TRP A N 1
ATOM 712 C CA . TRP A 1 87 ? 18.116 -6.401 -5.503 1.00 90.94 87 TRP A CA 1
ATOM 713 C C . TRP A 1 87 ? 17.776 -7.427 -6.585 1.00 90.94 87 TRP A C 1
ATOM 715 O O . TRP A 1 87 ? 18.665 -7.828 -7.331 1.00 90.94 87 TRP A O 1
ATOM 725 N N . CYS A 1 88 ? 16.511 -7.829 -6.714 1.00 86.94 88 CYS A N 1
ATOM 726 C CA . CYS A 1 88 ? 16.071 -8.905 -7.604 1.00 86.94 88 CYS A CA 1
ATOM 727 C C . CYS A 1 88 ? 15.258 -8.389 -8.798 1.00 86.94 88 CYS A C 1
ATOM 729 O O . CYS A 1 88 ? 15.594 -8.713 -9.938 1.00 86.94 88 CYS A O 1
ATOM 731 N N . LEU A 1 89 ? 14.238 -7.541 -8.608 1.00 89.44 89 LEU A N 1
ATOM 732 C CA . LEU A 1 89 ? 13.446 -7.066 -9.761 1.00 89.44 89 LEU A CA 1
ATOM 733 C C . LEU A 1 89 ? 14.244 -6.138 -10.672 1.00 89.44 89 LEU A C 1
ATOM 735 O O . LEU A 1 89 ? 14.070 -6.185 -11.884 1.00 89.44 89 LEU A O 1
ATOM 739 N N . THR A 1 90 ? 15.143 -5.314 -10.139 1.00 90.50 90 THR A N 1
ATOM 740 C CA . THR A 1 90 ? 15.959 -4.414 -10.968 1.00 90.50 90 THR A CA 1
ATOM 741 C C . THR A 1 90 ? 16.838 -5.165 -11.982 1.00 90.50 90 THR A C 1
ATOM 743 O O . THR A 1 90 ? 16.801 -4.797 -13.164 1.00 90.50 90 THR A O 1
ATOM 746 N N . PRO A 1 91 ? 17.616 -6.205 -11.609 1.00 90.12 91 PRO A N 1
ATOM 747 C CA . PRO A 1 91 ? 18.341 -6.998 -12.600 1.00 90.12 91 PRO A CA 1
ATOM 748 C C . PRO A 1 91 ? 17.409 -7.827 -13.488 1.00 90.12 91 PRO A C 1
ATOM 750 O O . PRO A 1 91 ? 17.664 -7.912 -14.688 1.00 90.12 91 PRO A O 1
ATOM 753 N N . ILE A 1 92 ? 16.306 -8.372 -12.960 1.00 90.94 92 ILE A N 1
ATOM 754 C CA . ILE A 1 92 ? 15.330 -9.123 -13.768 1.00 90.94 92 ILE A CA 1
ATOM 755 C C . ILE A 1 92 ? 14.719 -8.227 -14.849 1.00 90.94 92 ILE A C 1
ATOM 757 O O . ILE A 1 92 ? 14.724 -8.599 -16.016 1.00 90.94 92 ILE A O 1
ATOM 761 N N . ASN A 1 93 ? 14.272 -7.019 -14.509 1.00 88.31 93 ASN A N 1
ATOM 762 C CA . ASN A 1 93 ? 13.702 -6.061 -15.456 1.00 88.31 93 ASN A CA 1
ATOM 763 C C . ASN A 1 93 ? 14.707 -5.668 -16.541 1.00 88.31 93 ASN A C 1
ATOM 765 O O . ASN A 1 93 ? 14.350 -5.592 -17.717 1.00 88.31 93 ASN A O 1
ATOM 769 N N . LYS A 1 94 ? 15.980 -5.471 -16.176 1.00 89.62 94 LYS A N 1
ATOM 770 C CA . LYS A 1 94 ? 17.049 -5.234 -17.156 1.00 89.62 94 LYS A CA 1
ATOM 771 C C . LYS A 1 94 ? 17.242 -6.439 -18.074 1.00 89.62 94 LYS A C 1
ATOM 773 O O . LYS A 1 94 ? 17.304 -6.262 -19.287 1.00 89.62 94 LYS A O 1
ATOM 778 N N . ASN A 1 95 ? 17.266 -7.652 -17.529 1.00 88.44 95 ASN A N 1
ATOM 779 C CA . ASN A 1 95 ? 17.405 -8.876 -18.315 1.00 88.44 95 ASN A CA 1
ATOM 780 C C . ASN A 1 95 ? 16.208 -9.116 -19.242 1.00 88.44 95 ASN A C 1
ATOM 782 O O . ASN A 1 95 ? 16.400 -9.454 -20.407 1.00 88.44 95 ASN A O 1
ATOM 786 N N . VAL A 1 96 ? 14.981 -8.887 -18.771 1.00 90.38 96 VAL A N 1
ATOM 787 C CA . VAL A 1 96 ? 13.760 -8.963 -19.584 1.00 90.38 96 VAL A CA 1
ATOM 788 C C . VAL A 1 96 ? 13.800 -7.918 -20.693 1.00 90.38 96 VAL A C 1
ATOM 790 O O . VAL A 1 96 ? 13.526 -8.246 -21.845 1.00 90.38 96 VAL A O 1
ATOM 793 N N . TYR A 1 97 ? 14.203 -6.683 -20.391 1.00 91.31 97 TYR A N 1
ATOM 794 C CA . TYR A 1 97 ? 14.351 -5.641 -21.404 1.00 91.31 97 TYR A CA 1
ATOM 795 C C . TYR A 1 97 ? 15.382 -6.021 -22.473 1.00 91.31 97 TYR A C 1
ATOM 797 O O . TYR A 1 97 ? 15.128 -5.837 -23.661 1.00 91.31 97 TYR A O 1
ATOM 805 N N . ILE A 1 98 ? 16.525 -6.588 -22.084 1.00 89.88 98 ILE A N 1
ATOM 806 C CA . ILE A 1 98 ? 17.561 -7.000 -23.039 1.00 89.88 98 ILE A CA 1
ATOM 807 C C . ILE A 1 98 ? 17.081 -8.197 -23.866 1.00 89.88 98 ILE A C 1
ATOM 809 O O . ILE A 1 98 ? 17.158 -8.156 -25.090 1.00 89.88 98 ILE A O 1
ATOM 813 N N . CYS A 1 99 ? 16.554 -9.241 -23.229 1.00 87.62 99 CYS A N 1
ATOM 814 C CA . CYS A 1 99 ? 16.167 -10.477 -23.902 1.00 87.62 99 CYS A CA 1
ATOM 815 C C . CYS A 1 99 ? 14.892 -10.290 -24.738 1.00 87.62 99 CYS A C 1
ATOM 817 O O . CYS A 1 99 ? 14.904 -10.444 -25.958 1.00 87.62 99 CYS A O 1
ATOM 819 N N . CYS A 1 100 ? 13.797 -9.866 -24.107 1.00 85.12 100 CYS A N 1
ATOM 820 C CA . CYS A 1 100 ? 12.522 -9.657 -24.785 1.00 85.12 100 CYS A CA 1
ATOM 821 C C . CYS A 1 100 ? 12.559 -8.413 -25.679 1.00 85.12 100 CYS A C 1
ATOM 823 O O . CYS A 1 100 ? 12.122 -8.472 -26.824 1.00 85.12 100 CYS A O 1
ATOM 825 N N . GLY A 1 101 ? 13.135 -7.300 -25.217 1.00 85.19 101 GLY A N 1
ATOM 826 C CA . GLY A 1 101 ? 13.175 -6.061 -25.998 1.00 85.19 101 GLY A CA 1
ATOM 827 C C . GLY A 1 101 ? 14.018 -6.172 -27.269 1.00 85.19 101 GLY A C 1
ATOM 828 O O . GLY A 1 101 ? 13.621 -5.617 -28.294 1.00 85.19 101 GLY A O 1
ATOM 829 N N . THR A 1 102 ? 15.123 -6.926 -27.253 1.00 83.75 102 THR A N 1
ATOM 830 C CA . THR A 1 102 ? 15.928 -7.169 -28.465 1.00 83.75 102 THR A CA 1
ATOM 831 C C . THR A 1 102 ? 15.217 -8.119 -29.425 1.00 83.75 102 THR A C 1
ATOM 833 O O . THR A 1 102 ? 15.141 -7.823 -30.618 1.00 83.75 102 THR A O 1
ATOM 836 N N . CYS A 1 103 ? 14.625 -9.209 -28.927 1.00 83.69 103 CYS A N 1
ATOM 837 C CA . CYS A 1 103 ? 13.855 -10.144 -29.753 1.00 83.69 103 CYS A CA 1
ATOM 838 C C . CYS A 1 103 ? 12.625 -9.476 -30.380 1.00 83.69 103 CYS A C 1
ATOM 840 O O . CYS A 1 103 ? 12.382 -9.613 -31.578 1.00 83.69 103 CYS A O 1
ATOM 842 N N . PHE A 1 104 ? 11.889 -8.692 -29.595 1.00 88.94 104 PHE A N 1
ATOM 843 C CA . PHE A 1 104 ? 10.720 -7.951 -30.051 1.00 88.94 104 PHE A CA 1
ATOM 844 C C . PHE A 1 104 ? 11.114 -6.886 -31.075 1.00 88.94 104 PHE A C 1
ATOM 846 O O . PHE A 1 104 ? 10.573 -6.868 -32.177 1.00 88.94 104 PHE A O 1
ATOM 853 N N . LYS A 1 105 ? 12.123 -6.050 -30.788 1.00 86.62 105 LYS A N 1
ATOM 854 C CA . LYS A 1 105 ? 12.632 -5.078 -31.771 1.00 86.62 105 LYS A CA 1
ATOM 855 C C . LYS A 1 105 ? 13.102 -5.749 -33.059 1.00 86.62 105 LYS A C 1
ATOM 857 O O . LYS A 1 105 ? 12.816 -5.234 -34.136 1.00 86.62 105 LYS A O 1
ATOM 862 N N . GLY A 1 106 ? 13.790 -6.886 -32.956 1.00 87.62 106 GLY A N 1
ATOM 863 C CA . GLY A 1 106 ? 14.222 -7.677 -34.104 1.00 87.62 106 GLY A CA 1
ATOM 864 C C . GLY A 1 106 ? 13.037 -8.159 -34.938 1.00 87.62 106 GLY A C 1
ATOM 865 O O . GLY A 1 106 ? 12.965 -7.857 -36.124 1.00 87.62 106 GLY A O 1
ATOM 866 N N . CYS A 1 107 ? 12.072 -8.836 -34.315 1.00 87.50 107 CYS A N 1
ATOM 867 C CA . CYS A 1 107 ? 10.878 -9.350 -34.985 1.00 87.50 107 CYS A CA 1
ATOM 868 C C . CYS A 1 107 ? 10.084 -8.240 -35.686 1.00 87.50 107 CYS A C 1
ATOM 870 O O . CYS A 1 107 ? 9.728 -8.372 -36.855 1.00 87.50 107 CYS A O 1
ATOM 872 N N . PHE A 1 108 ? 9.853 -7.117 -35.002 1.00 88.12 108 PHE A N 1
ATOM 873 C CA . PHE A 1 108 ? 9.157 -5.976 -35.591 1.00 88.12 108 PHE A CA 1
ATOM 874 C C . PHE A 1 108 ? 9.950 -5.362 -36.741 1.00 88.12 108 PHE A C 1
ATOM 876 O O . PHE A 1 108 ? 9.373 -5.073 -37.785 1.00 88.12 108 PHE A O 1
ATOM 883 N N . LYS A 1 109 ? 11.272 -5.213 -36.602 1.00 91.25 109 LYS A N 1
ATOM 884 C CA . LYS A 1 109 ? 12.124 -4.749 -37.699 1.00 91.25 109 LYS A CA 1
ATOM 885 C C . LYS A 1 109 ? 11.975 -5.646 -38.931 1.00 91.25 109 LYS A C 1
ATOM 887 O O . LYS A 1 109 ? 11.760 -5.118 -40.016 1.00 91.25 109 LYS A O 1
ATOM 892 N N . TYR A 1 110 ? 12.043 -6.969 -38.777 1.00 91.69 110 TYR A N 1
ATOM 893 C CA . TYR A 1 110 ? 11.862 -7.894 -39.901 1.00 91.69 110 TYR A CA 1
ATOM 894 C C . TYR A 1 110 ? 10.469 -7.777 -40.524 1.00 91.69 110 TYR A C 1
ATOM 896 O O . TYR A 1 110 ? 10.348 -7.738 -41.744 1.00 91.69 110 TYR A O 1
ATOM 904 N N . LEU A 1 111 ? 9.425 -7.636 -39.707 1.00 90.69 111 LEU A N 1
ATOM 905 C CA . LEU A 1 111 ? 8.060 -7.433 -40.191 1.00 90.69 111 LEU A CA 1
ATOM 906 C C . LEU A 1 111 ? 7.937 -6.159 -41.048 1.00 90.69 111 LEU A C 1
ATOM 908 O O . LEU A 1 111 ? 7.386 -6.196 -42.149 1.00 90.69 111 LEU A O 1
ATOM 912 N N . PHE A 1 112 ? 8.492 -5.039 -40.578 1.00 92.00 112 PHE A N 1
ATOM 913 C CA . PHE A 1 112 ? 8.504 -3.775 -41.318 1.00 92.00 112 PHE A CA 1
ATOM 914 C C . PHE A 1 112 ? 9.387 -3.834 -42.574 1.00 92.00 112 PHE A C 1
ATOM 916 O O . PHE A 1 112 ? 9.012 -3.296 -43.619 1.00 92.00 112 PHE A O 1
ATOM 923 N N . ASP A 1 113 ? 10.526 -4.523 -42.516 1.00 90.56 113 ASP A N 1
ATOM 924 C CA . ASP A 1 113 ? 11.401 -4.715 -43.674 1.00 90.56 113 ASP A CA 1
ATOM 925 C C . ASP A 1 113 ? 10.737 -5.579 -44.758 1.00 90.56 113 ASP A C 1
ATOM 927 O O . ASP A 1 113 ? 10.883 -5.293 -45.944 1.00 90.56 113 ASP A O 1
ATOM 931 N N . CYS A 1 114 ? 9.965 -6.598 -44.380 1.00 88.69 114 CYS A N 1
ATOM 932 C CA . CYS A 1 114 ? 9.283 -7.474 -45.333 1.00 88.69 114 CYS A CA 1
ATOM 933 C C . CYS A 1 114 ? 7.997 -6.873 -45.911 1.00 88.69 114 CYS A C 1
ATOM 935 O O . CYS A 1 114 ? 7.663 -7.182 -47.049 1.00 88.69 114 CYS A O 1
ATOM 937 N N . LEU A 1 115 ? 7.267 -6.041 -45.160 1.00 87.19 115 LEU A N 1
ATOM 938 C CA . LEU A 1 115 ? 5.964 -5.518 -45.595 1.00 87.19 115 LEU A CA 1
ATOM 939 C C . LEU A 1 115 ? 6.028 -4.058 -46.035 1.00 87.19 115 LEU A C 1
ATOM 941 O O . LEU A 1 115 ? 5.580 -3.697 -47.119 1.00 87.19 115 LEU A O 1
ATOM 945 N N . VAL A 1 116 ? 6.594 -3.195 -45.197 1.00 87.31 116 VAL A N 1
ATOM 946 C CA . VAL A 1 116 ? 6.519 -1.745 -45.399 1.00 87.31 116 VAL A CA 1
ATOM 947 C C . VAL A 1 116 ? 7.597 -1.265 -46.361 1.00 87.31 116 VAL A C 1
ATOM 949 O O . VAL A 1 116 ? 7.333 -0.402 -47.197 1.00 87.31 116 VAL A O 1
ATOM 952 N N . THR A 1 117 ? 8.792 -1.854 -46.322 1.00 86.38 117 THR A N 1
ATOM 953 C CA . THR A 1 117 ? 9.874 -1.488 -47.246 1.00 86.38 117 THR A CA 1
ATOM 954 C C . THR A 1 117 ? 9.547 -1.767 -48.721 1.00 86.38 117 THR A C 1
ATOM 956 O O . THR A 1 117 ? 9.764 -0.857 -49.528 1.00 86.38 117 THR A O 1
ATOM 959 N N . PRO A 1 118 ? 9.024 -2.943 -49.137 1.00 87.81 118 PRO A N 1
ATOM 960 C CA . PRO A 1 118 ? 8.655 -3.146 -50.538 1.00 87.81 118 PRO A CA 1
ATOM 961 C C . PRO A 1 118 ? 7.503 -2.236 -50.970 1.00 87.81 118 PRO A C 1
ATOM 963 O O . PRO A 1 118 ? 7.600 -1.641 -52.039 1.00 87.81 118 PRO A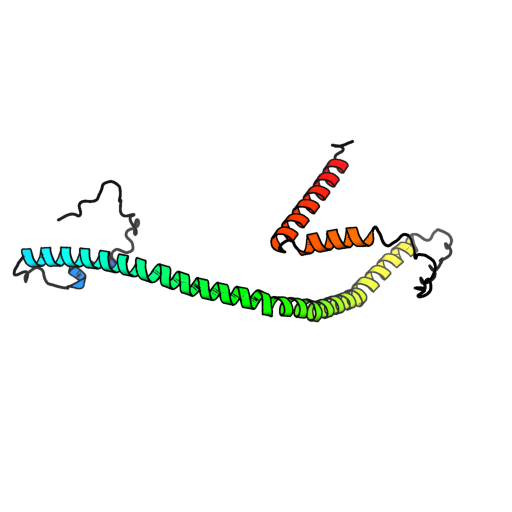 O 1
ATOM 966 N N . CYS A 1 119 ? 6.480 -2.032 -50.133 1.00 84.81 119 CYS A N 1
ATOM 967 C CA . CYS A 1 119 ? 5.381 -1.109 -50.433 1.00 84.81 119 CYS A CA 1
ATOM 968 C C . CYS A 1 119 ? 5.875 0.330 -50.624 1.00 84.81 119 CYS A C 1
ATOM 970 O O . CYS A 1 119 ? 5.540 0.982 -51.608 1.00 84.81 119 CYS A O 1
ATOM 972 N N . THR A 1 120 ? 6.745 0.812 -49.734 1.00 86.56 120 THR A N 1
ATOM 973 C CA . THR A 1 120 ? 7.300 2.170 -49.825 1.00 86.56 120 THR A CA 1
ATOM 974 C C . THR A 1 120 ? 8.196 2.328 -51.056 1.00 86.56 120 THR A C 1
ATOM 976 O O . THR A 1 120 ? 8.135 3.351 -51.736 1.00 86.56 120 THR A O 1
ATOM 979 N N . ARG A 1 121 ? 9.000 1.308 -51.397 1.00 84.12 121 ARG A N 1
ATOM 980 C CA . ARG A 1 121 ? 9.806 1.321 -52.629 1.00 84.12 121 ARG A CA 1
ATOM 981 C C . ARG A 1 121 ? 8.951 1.272 -53.891 1.00 84.12 121 ARG A C 1
ATOM 983 O O . ARG A 1 121 ? 9.280 1.969 -54.845 1.00 84.12 121 ARG A O 1
ATOM 990 N N . ALA A 1 122 ? 7.874 0.491 -53.898 1.00 83.94 122 ALA A N 1
ATOM 991 C CA . ALA A 1 122 ? 6.949 0.416 -55.023 1.00 83.94 122 ALA A CA 1
ATOM 992 C C . ALA A 1 122 ? 6.235 1.759 -55.239 1.00 83.94 122 ALA A C 1
ATOM 994 O O . ALA A 1 122 ? 6.302 2.317 -56.331 1.00 83.94 122 ALA A O 1
ATOM 995 N N . CYS A 1 123 ? 5.652 2.337 -54.184 1.00 84.12 123 CYS A N 1
ATOM 996 C CA . CYS A 1 123 ? 4.988 3.640 -54.249 1.00 84.12 123 CYS A CA 1
ATOM 997 C C . CYS A 1 123 ? 5.952 4.771 -54.649 1.00 84.12 123 CYS A C 1
ATOM 999 O O . CYS A 1 123 ? 5.615 5.607 -55.485 1.00 84.12 123 CYS A O 1
ATOM 1001 N N . GLY A 1 124 ? 7.175 4.783 -54.106 1.00 85.44 124 GLY A N 1
ATOM 1002 C CA . GLY A 1 124 ? 8.195 5.770 -54.472 1.00 85.44 124 GLY A CA 1
ATOM 1003 C C . GLY A 1 124 ? 8.697 5.621 -55.913 1.00 85.44 124 GLY A C 1
ATOM 1004 O O . GLY A 1 124 ? 8.936 6.621 -56.586 1.00 85.44 124 GLY A O 1
ATOM 1005 N N . GLY A 1 125 ? 8.816 4.388 -56.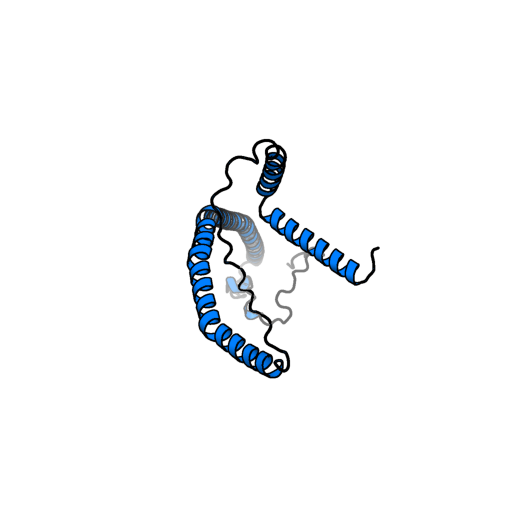416 1.00 80.38 125 GLY A N 1
ATOM 1006 C CA . GLY A 1 125 ? 9.215 4.112 -57.799 1.00 80.38 125 GLY A CA 1
ATOM 1007 C C . GLY A 1 125 ? 8.218 4.649 -58.826 1.00 80.38 125 GLY A C 1
ATOM 1008 O O . GLY A 1 125 ? 8.633 5.209 -59.839 1.00 80.38 125 GLY A O 1
ATOM 1009 N N . ILE A 1 126 ? 6.919 4.561 -58.531 1.00 79.31 126 ILE A N 1
ATOM 1010 C CA . ILE A 1 126 ? 5.856 5.124 -59.375 1.00 79.31 126 ILE A CA 1
ATOM 1011 C C . ILE A 1 126 ? 6.037 6.645 -59.512 1.00 79.31 126 ILE A C 1
ATOM 1013 O O . ILE A 1 126 ? 6.021 7.174 -60.620 1.00 79.31 126 ILE A O 1
ATOM 1017 N N . PHE A 1 127 ? 6.308 7.351 -58.411 1.00 72.62 127 PHE A N 1
ATOM 1018 C CA . PHE A 1 127 ? 6.499 8.806 -58.423 1.00 72.62 127 PHE A CA 1
ATOM 1019 C C . PHE A 1 127 ? 7.770 9.259 -59.165 1.00 72.62 127 PHE A C 1
ATOM 1021 O O . PHE A 1 127 ? 7.763 10.300 -59.823 1.00 72.62 127 PHE A O 1
ATOM 1028 N N . VAL A 1 128 ? 8.847 8.466 -59.110 1.00 74.88 128 VAL A N 1
ATOM 1029 C CA . VAL A 1 128 ? 10.091 8.725 -59.861 1.00 74.88 128 VAL A CA 1
ATOM 1030 C C . VAL A 1 128 ? 9.869 8.587 -61.365 1.00 74.88 128 VAL A C 1
ATOM 1032 O O . VAL A 1 128 ? 10.357 9.420 -62.127 1.00 74.88 128 VAL A O 1
ATOM 1035 N N . VAL A 1 129 ? 9.105 7.581 -61.800 1.00 68.62 129 VAL A N 1
ATOM 1036 C CA . VAL A 1 129 ? 8.770 7.396 -63.220 1.00 68.62 129 VAL A CA 1
ATOM 1037 C C . VAL A 1 129 ? 7.985 8.595 -63.756 1.00 68.62 129 VAL A C 1
ATOM 1039 O O . VAL A 1 129 ? 8.317 9.097 -64.824 1.00 68.62 129 VAL A O 1
ATOM 1042 N N . PHE A 1 130 ? 7.030 9.128 -62.988 1.00 66.00 130 PHE A N 1
ATOM 1043 C CA . PHE A 1 130 ? 6.271 10.320 -63.389 1.00 66.00 130 PHE A CA 1
ATOM 1044 C C . PHE A 1 130 ? 7.084 11.626 -63.391 1.00 66.00 130 PHE A C 1
ATOM 1046 O O . PHE A 1 130 ? 6.703 12.567 -64.075 1.00 66.00 130 PHE A O 1
ATOM 1053 N N . HIS A 1 131 ? 8.197 11.703 -62.656 1.00 62.62 131 HIS A N 1
ATOM 1054 C CA . HIS A 1 131 ? 9.071 12.886 -62.625 1.00 62.62 131 HIS A CA 1
ATOM 1055 C C . HIS A 1 131 ? 10.265 12.813 -63.596 1.00 62.62 131 HIS A C 1
ATOM 1057 O O . HIS A 1 131 ? 11.075 13.744 -63.639 1.00 62.62 131 HIS A O 1
ATOM 1063 N N . THR A 1 132 ? 10.401 11.741 -64.387 1.00 55.53 132 THR A N 1
ATOM 1064 C CA . THR A 1 132 ? 11.538 11.559 -65.308 1.00 55.53 132 THR A CA 1
ATOM 1065 C C . THR A 1 132 ? 11.198 12.004 -66.736 1.00 55.53 132 THR A C 1
ATOM 1067 O O . THR A 1 132 ? 11.289 11.228 -67.674 1.00 55.53 132 THR A O 1
ATOM 1070 N N . ASP A 1 133 ? 10.895 13.293 -66.901 1.00 56.34 133 ASP A N 1
ATOM 1071 C CA . ASP A 1 133 ? 11.170 14.033 -68.152 1.00 56.34 133 ASP A CA 1
ATOM 1072 C C . ASP A 1 133 ? 12.523 14.776 -68.062 1.00 56.34 133 ASP A C 1
ATOM 1074 O O . ASP A 1 133 ? 12.809 15.727 -68.791 1.00 56.34 133 ASP A O 1
ATOM 1078 N N . ARG A 1 134 ? 13.386 14.386 -67.114 1.00 59.78 134 ARG A N 1
ATOM 1079 C CA . ARG A 1 134 ? 14.726 14.957 -66.928 1.00 59.78 134 ARG A CA 1
ATOM 1080 C C . ARG A 1 134 ? 15.792 13.901 -67.249 1.00 59.78 134 ARG A C 1
ATOM 1082 O O . ARG A 1 134 ? 15.624 12.747 -66.854 1.00 59.78 134 ARG A O 1
ATOM 1089 N N . PRO A 1 135 ? 16.886 14.272 -67.946 1.00 58.44 135 PRO A N 1
ATOM 1090 C CA . PRO A 1 135 ? 17.951 13.340 -68.310 1.00 58.44 135 PRO A CA 1
ATOM 1091 C C . PRO A 1 135 ? 18.555 12.680 -67.059 1.00 58.44 135 PRO A C 1
ATOM 1093 O O . PRO A 1 135 ? 18.578 13.300 -65.991 1.00 58.44 135 PRO A O 1
ATOM 1096 N N . PRO A 1 136 ? 19.047 11.434 -67.170 1.00 63.28 136 PRO A N 1
ATOM 1097 C CA . PRO A 1 136 ? 19.477 10.645 -66.024 1.00 63.28 136 PRO A CA 1
ATOM 1098 C C . PRO A 1 136 ? 20.624 11.348 -65.294 1.00 63.28 136 PRO A C 1
ATOM 1100 O O . PRO A 1 136 ? 21.723 11.499 -65.828 1.00 63.28 136 PRO A O 1
ATOM 1103 N N . THR A 1 137 ? 20.388 11.764 -64.052 1.00 65.00 137 THR A N 1
ATOM 1104 C CA . THR A 1 137 ? 21.461 12.220 -63.171 1.00 65.00 137 THR A CA 1
ATOM 1105 C C . THR A 1 137 ? 22.361 11.032 -62.813 1.00 65.00 137 THR A C 1
ATOM 1107 O O . THR A 1 137 ? 21.866 9.939 -62.510 1.00 65.00 137 THR A O 1
ATOM 1110 N N . PRO A 1 138 ? 23.695 11.199 -62.848 1.00 58.22 138 PRO A N 1
ATOM 1111 C CA . PRO A 1 138 ? 24.619 10.121 -62.534 1.00 58.22 138 PRO A CA 1
ATOM 1112 C C . PRO A 1 138 ? 24.398 9.661 -61.091 1.00 58.22 138 PRO A C 1
ATOM 1114 O O . PRO A 1 138 ? 24.513 10.440 -60.145 1.00 58.22 138 PRO A O 1
ATOM 1117 N N . ARG A 1 139 ? 24.090 8.370 -60.907 1.00 57.12 139 ARG A N 1
ATOM 1118 C CA . ARG A 1 139 ? 24.075 7.738 -59.582 1.00 57.12 139 ARG A CA 1
ATOM 1119 C C . ARG A 1 139 ? 25.495 7.723 -59.027 1.00 57.12 139 ARG A C 1
ATOM 1121 O O . ARG A 1 139 ? 26.247 6.776 -59.252 1.00 57.12 139 ARG A O 1
ATOM 1128 N N . ILE A 1 140 ? 25.857 8.739 -58.255 1.00 55.09 140 ILE A N 1
ATOM 1129 C CA . ILE A 1 140 ? 27.023 8.657 -57.381 1.00 55.09 140 ILE A CA 1
ATOM 1130 C C . ILE A 1 140 ? 26.641 7.671 -56.275 1.00 55.09 140 ILE A C 1
ATOM 1132 O O . ILE A 1 140 ? 25.877 8.001 -55.371 1.00 55.09 140 ILE A O 1
ATOM 1136 N N . ARG A 1 141 ? 27.127 6.427 -56.358 1.00 50.22 141 ARG A N 1
ATOM 1137 C CA . ARG A 1 141 ? 27.110 5.530 -55.197 1.00 50.22 141 ARG A CA 1
ATOM 1138 C C . ARG A 1 141 ? 27.935 6.215 -54.103 1.00 50.22 141 ARG A C 1
ATOM 1140 O O . ARG A 1 141 ? 29.127 6.422 -54.343 1.00 50.22 141 ARG A O 1
ATOM 1147 N N . PRO A 1 142 ? 27.380 6.563 -52.926 1.00 49.69 142 PRO A N 1
ATOM 1148 C CA . PRO A 1 142 ? 28.236 6.947 -51.818 1.00 49.69 142 PRO A CA 1
ATOM 1149 C C . PRO A 1 142 ? 29.145 5.750 -51.535 1.00 49.69 142 PRO A C 1
ATOM 1151 O O . PRO A 1 142 ? 28.661 4.632 -51.331 1.00 49.69 142 PRO A O 1
ATOM 1154 N N . LYS A 1 143 ? 30.467 5.956 -51.615 1.00 39.16 143 LYS A N 1
ATOM 1155 C CA . LYS A 1 143 ? 31.443 4.943 -51.207 1.00 39.16 143 LYS A CA 1
ATOM 1156 C C . LYS A 1 143 ? 31.037 4.477 -49.814 1.00 39.16 143 LYS A C 1
ATOM 1158 O O . LYS A 1 143 ? 30.881 5.303 -48.916 1.00 39.16 143 LYS A O 1
ATOM 1163 N N . ALA A 1 144 ? 30.858 3.166 -49.659 1.00 44.31 144 ALA A N 1
ATOM 1164 C CA . ALA A 1 144 ? 30.732 2.543 -48.355 1.00 44.31 144 ALA A CA 1
ATOM 1165 C C . ALA A 1 144 ? 31.821 3.132 -47.453 1.00 44.31 144 ALA A C 1
ATOM 1167 O O . ALA A 1 144 ? 33.008 3.082 -47.792 1.00 44.31 144 ALA A O 1
ATOM 1168 N N . ARG A 1 145 ? 31.407 3.770 -46.357 1.00 42.09 145 ARG A N 1
ATOM 1169 C CA . ARG A 1 145 ? 32.317 4.277 -45.338 1.00 42.09 145 ARG A CA 1
ATOM 1170 C C . ARG A 1 145 ? 33.063 3.067 -44.789 1.00 42.09 145 ARG A C 1
ATOM 1172 O O . ARG A 1 145 ? 32.528 2.333 -43.967 1.00 42.09 145 ARG A O 1
ATOM 1179 N N . GLN A 1 146 ? 34.278 2.844 -45.280 1.00 41.16 146 GLN A N 1
ATOM 1180 C CA . GLN A 1 146 ? 35.240 1.982 -44.617 1.00 41.16 146 GLN A CA 1
ATOM 1181 C C . GLN A 1 146 ? 35.464 2.587 -43.231 1.00 41.16 146 GLN A C 1
ATOM 1183 O O . GLN A 1 146 ? 36.036 3.670 -43.105 1.00 41.16 146 GLN A O 1
ATOM 1188 N N . THR A 1 147 ? 34.970 1.930 -42.188 1.00 34.88 147 THR A N 1
ATOM 1189 C CA . THR A 1 147 ? 35.448 2.147 -40.826 1.00 34.88 147 THR A CA 1
ATOM 1190 C C . THR A 1 147 ? 36.913 1.729 -40.808 1.00 34.88 147 THR A C 1
ATOM 1192 O O . THR A 1 147 ? 37.237 0.553 -40.683 1.00 34.88 147 THR A O 1
ATOM 1195 N N . LYS A 1 148 ? 37.809 2.699 -41.017 1.00 36.53 148 LYS A N 1
ATOM 1196 C CA . LYS A 1 148 ? 39.238 2.534 -40.772 1.00 36.53 148 LYS A CA 1
ATOM 1197 C C . LYS A 1 148 ? 39.450 2.438 -39.264 1.00 36.53 148 LYS A C 1
ATOM 1199 O O . LYS A 1 148 ? 39.536 3.445 -38.572 1.00 36.53 148 LYS A O 1
ATOM 1204 N N . THR A 1 149 ? 39.574 1.218 -38.771 1.00 40.03 149 THR A N 1
ATOM 1205 C CA . THR A 1 149 ? 40.442 0.876 -37.642 1.00 40.03 149 THR A CA 1
ATOM 1206 C C . THR A 1 149 ? 41.897 1.104 -38.076 1.00 40.03 149 THR A C 1
ATOM 1208 O O . THR A 1 149 ? 42.584 0.156 -38.428 1.00 40.03 149 THR A O 1
ATOM 1211 N N . ALA A 1 150 ? 42.346 2.363 -38.162 1.00 40.84 150 ALA A N 1
ATOM 1212 C CA . ALA A 1 150 ? 43.759 2.740 -38.336 1.00 40.84 150 ALA A CA 1
ATOM 1213 C C . ALA A 1 150 ? 43.932 4.271 -38.275 1.00 40.84 150 ALA A C 1
ATOM 1215 O O . ALA A 1 150 ? 44.011 4.936 -39.306 1.00 40.84 150 ALA A O 1
ATOM 1216 N N . SER A 1 151 ? 43.978 4.820 -37.064 1.00 37.91 151 SER A N 1
ATOM 1217 C CA . SER A 1 151 ? 44.600 6.121 -36.765 1.00 37.91 151 SER A CA 1
ATOM 1218 C C . SER A 1 151 ? 44.828 6.211 -35.255 1.00 37.91 151 SER A C 1
ATOM 1220 O O . SER A 1 151 ? 44.202 6.982 -34.538 1.00 37.91 151 SER A O 1
ATOM 1222 N N . ARG A 1 152 ? 45.682 5.302 -34.789 1.00 42.28 152 ARG A N 1
ATOM 1223 C CA . ARG A 1 152 ? 46.480 5.399 -33.568 1.00 42.28 152 ARG A CA 1
ATOM 1224 C C . ARG A 1 152 ? 47.743 6.173 -33.989 1.00 42.28 152 ARG A C 1
ATOM 1226 O O . ARG A 1 152 ? 48.232 5.885 -35.075 1.00 42.28 152 ARG A O 1
ATOM 1233 N N . ASP A 1 153 ? 48.171 7.172 -33.210 1.00 41.41 153 ASP A N 1
ATOM 1234 C CA . ASP A 1 153 ? 49.519 7.802 -33.209 1.00 41.41 153 ASP A CA 1
ATOM 1235 C C . ASP A 1 153 ? 49.675 9.330 -33.409 1.00 41.41 153 ASP A C 1
ATOM 1237 O O . ASP A 1 153 ? 50.812 9.780 -33.391 1.00 41.41 153 ASP A O 1
ATOM 1241 N N . GLN A 1 154 ? 48.638 10.187 -33.479 1.00 45.47 154 GLN A N 1
ATOM 1242 C CA . GLN A 1 154 ? 48.893 11.658 -33.496 1.00 45.47 154 GLN A CA 1
ATOM 1243 C C . GLN A 1 154 ? 47.961 12.586 -32.687 1.00 45.47 154 GLN A C 1
ATOM 1245 O O . GLN A 1 154 ? 48.080 13.800 -32.798 1.00 45.47 154 GLN A O 1
ATOM 1250 N N . LYS A 1 155 ? 47.083 12.073 -31.817 1.00 33.47 155 LYS A N 1
ATOM 1251 C CA . LYS A 1 155 ? 46.253 12.911 -30.922 1.00 33.47 155 LYS A CA 1
ATOM 1252 C C . LYS A 1 155 ? 46.518 12.540 -29.461 1.00 33.47 155 LYS A C 1
ATOM 1254 O O . LYS A 1 155 ? 45.706 11.876 -28.836 1.00 33.47 155 LYS A O 1
ATOM 1259 N N . GLY A 1 156 ? 47.730 12.821 -28.985 1.00 35.69 156 GLY A N 1
ATOM 1260 C CA . GLY A 1 156 ? 48.239 12.296 -27.710 1.00 35.69 156 GLY A CA 1
ATOM 1261 C C . GLY A 1 156 ? 48.404 13.305 -26.574 1.00 35.69 156 GLY A C 1
ATOM 1262 O O . GLY A 1 156 ? 48.572 12.869 -25.443 1.00 35.69 156 GLY A O 1
ATOM 1263 N N . GLU A 1 157 ? 48.360 14.618 -26.824 1.00 43.25 157 GLU A N 1
ATOM 1264 C CA . GLU A 1 157 ? 48.806 15.595 -25.807 1.00 43.25 157 GLU A CA 1
ATOM 1265 C C . GLU A 1 157 ? 47.804 16.710 -25.459 1.00 43.25 157 GLU A C 1
ATOM 1267 O O . GLU A 1 157 ? 48.033 17.422 -24.490 1.00 43.25 157 GLU A O 1
ATOM 1272 N N . GLU A 1 158 ? 46.650 16.818 -26.131 1.00 41.94 158 GLU A N 1
ATOM 1273 C CA . GLU A 1 158 ? 45.637 17.852 -25.812 1.00 41.94 158 GLU A CA 1
ATOM 1274 C C . GLU A 1 158 ? 44.304 17.305 -25.258 1.00 41.94 158 GLU A C 1
ATOM 1276 O O . GLU A 1 158 ? 43.448 18.080 -24.855 1.00 41.94 158 GLU A O 1
ATOM 1281 N N . GLU A 1 159 ? 44.107 15.983 -25.176 1.00 42.81 159 GLU A N 1
ATOM 1282 C CA . GLU A 1 159 ? 42.803 15.375 -24.821 1.00 42.81 159 GLU A CA 1
ATOM 1283 C C . GLU A 1 159 ? 42.674 14.960 -23.337 1.00 42.81 159 GLU A C 1
ATOM 1285 O O . GLU A 1 159 ? 41.686 14.352 -22.958 1.00 42.81 159 GLU A O 1
ATOM 1290 N N . ASN A 1 160 ? 43.641 15.279 -22.466 1.00 41.53 160 ASN A N 1
ATOM 1291 C CA . ASN A 1 160 ? 43.585 14.842 -21.057 1.00 41.53 160 ASN A CA 1
ATOM 1292 C C . ASN A 1 160 ? 42.818 15.790 -20.117 1.00 41.53 160 ASN A C 1
ATOM 1294 O O . ASN A 1 160 ? 42.346 15.340 -19.081 1.00 41.53 160 ASN A O 1
ATOM 1298 N N . GLN A 1 161 ? 42.674 17.080 -20.439 1.00 45.44 161 GLN A N 1
ATOM 1299 C CA . GLN A 1 161 ? 42.078 18.036 -19.493 1.00 45.44 161 GLN A CA 1
ATOM 1300 C C . GLN A 1 161 ? 40.537 18.051 -19.545 1.00 45.44 161 GLN A C 1
ATOM 1302 O O . GLN A 1 161 ? 39.895 18.203 -18.511 1.00 45.44 161 GLN A O 1
ATOM 1307 N N . ASP A 1 162 ? 39.938 17.839 -20.722 1.00 45.44 162 ASP A N 1
ATOM 1308 C CA . ASP A 1 162 ? 38.476 17.883 -20.907 1.00 45.44 162 ASP A CA 1
ATOM 1309 C C . ASP A 1 162 ? 37.764 16.590 -20.455 1.00 45.44 162 ASP A C 1
ATOM 1311 O O . ASP A 1 162 ? 36.599 16.616 -20.040 1.00 45.44 162 ASP A O 1
ATOM 1315 N N . ASP A 1 163 ? 38.457 15.448 -20.500 1.00 52.84 163 ASP A N 1
ATOM 1316 C CA . ASP A 1 163 ? 37.890 14.148 -20.124 1.00 52.84 163 ASP A CA 1
ATOM 1317 C C . ASP A 1 163 ? 37.697 14.006 -18.605 1.00 52.84 163 ASP A C 1
ATOM 1319 O O . ASP A 1 163 ? 36.744 13.354 -18.160 1.00 52.84 163 ASP A O 1
ATOM 1323 N N . ASP A 1 164 ? 38.540 14.647 -17.791 1.00 54.47 164 ASP A N 1
ATOM 1324 C CA . ASP A 1 164 ? 38.413 14.619 -16.330 1.00 54.47 164 ASP A CA 1
ATOM 1325 C C . ASP A 1 164 ? 37.217 15.452 -15.834 1.00 54.47 164 ASP A C 1
ATOM 1327 O O . ASP A 1 164 ? 36.500 15.020 -14.923 1.00 54.47 164 ASP A O 1
ATOM 1331 N N . ASP A 1 165 ? 36.912 16.580 -16.486 1.00 55.97 165 ASP A N 1
ATOM 1332 C CA . ASP A 1 165 ? 35.740 17.407 -16.173 1.00 55.97 165 ASP A CA 1
ATOM 1333 C C . ASP A 1 165 ? 34.421 16.741 -16.600 1.00 55.97 165 ASP A C 1
ATOM 1335 O O . ASP A 1 165 ? 33.439 16.756 -15.847 1.00 55.97 165 ASP A O 1
ATOM 1339 N N . ASP A 1 166 ? 34.377 16.082 -17.764 1.00 65.94 166 ASP A N 1
ATOM 1340 C CA . ASP A 1 166 ? 33.195 15.324 -18.196 1.00 65.94 166 ASP A CA 1
ATOM 1341 C C . ASP A 1 166 ? 32.987 14.066 -17.340 1.00 65.94 166 ASP A C 1
ATOM 1343 O O . ASP A 1 166 ? 31.853 13.707 -17.001 1.00 65.94 166 ASP A O 1
ATOM 1347 N N . LYS A 1 167 ? 34.069 13.425 -16.890 1.00 63.53 167 LYS A N 1
ATOM 1348 C CA . LYS A 1 167 ? 34.006 12.303 -15.948 1.00 63.53 167 LYS A CA 1
ATOM 1349 C C . LYS A 1 167 ? 33.521 12.747 -14.570 1.00 63.53 167 LYS A C 1
ATOM 1351 O O . LYS A 1 167 ? 32.655 12.076 -14.006 1.00 63.53 167 LYS A O 1
ATOM 1356 N N . ASN A 1 168 ? 33.982 13.893 -14.068 1.00 65.50 168 ASN A N 1
ATOM 1357 C CA . ASN A 1 168 ? 33.499 14.499 -12.827 1.00 65.50 168 ASN A CA 1
ATOM 1358 C C . ASN A 1 168 ? 32.017 14.904 -12.936 1.00 65.50 168 ASN A C 1
ATOM 1360 O O . ASN A 1 168 ? 31.207 14.605 -12.057 1.00 65.50 168 ASN A O 1
ATOM 1364 N N . ARG A 1 169 ? 31.608 15.477 -14.074 1.00 66.12 169 ARG A N 1
ATOM 1365 C CA . ARG A 1 169 ? 30.213 15.847 -14.354 1.00 66.12 169 ARG A CA 1
ATOM 1366 C C . ARG A 1 169 ? 29.298 14.628 -14.465 1.00 66.12 169 ARG A C 1
ATOM 1368 O O . ARG A 1 169 ? 28.189 14.631 -13.929 1.00 66.12 169 ARG A O 1
ATOM 1375 N N . LYS A 1 170 ? 29.753 13.560 -15.121 1.00 71.56 170 LYS A N 1
ATOM 1376 C CA . LYS A 1 170 ? 29.027 12.284 -15.214 1.00 71.56 170 LYS A CA 1
ATOM 1377 C C . LYS A 1 170 ? 28.947 11.579 -13.860 1.00 71.56 170 LYS A C 1
ATOM 1379 O O . LYS A 1 170 ? 27.882 11.056 -13.530 1.00 71.56 170 LYS A O 1
ATOM 1384 N N . ALA A 1 171 ? 30.016 11.611 -13.064 1.00 66.94 171 ALA A N 1
ATOM 1385 C CA . ALA A 1 171 ? 30.041 11.077 -11.704 1.00 66.94 171 ALA A CA 1
ATOM 1386 C C . ALA A 1 171 ? 29.074 11.833 -10.778 1.00 66.94 171 ALA A C 1
ATOM 1388 O O . ALA A 1 171 ? 28.297 11.202 -10.063 1.00 66.94 171 ALA A O 1
ATOM 1389 N N . ALA A 1 172 ? 29.023 13.165 -10.872 1.00 66.44 172 ALA A N 1
ATOM 1390 C CA . ALA A 1 172 ? 28.071 13.991 -10.132 1.00 66.44 172 ALA A CA 1
ATOM 1391 C C . ALA A 1 172 ? 26.608 13.679 -10.506 1.00 66.44 172 ALA A C 1
ATOM 1393 O O . ALA A 1 172 ? 25.751 13.592 -9.633 1.00 66.44 172 ALA A O 1
ATOM 1394 N N . ILE A 1 173 ? 26.313 13.434 -11.789 1.00 63.22 173 ILE A N 1
ATOM 1395 C CA . ILE A 1 173 ? 24.966 13.048 -12.255 1.00 63.22 173 ILE A CA 1
ATOM 1396 C C . ILE A 1 173 ? 24.572 11.637 -11.778 1.00 63.22 173 ILE A C 1
ATOM 1398 O O . ILE A 1 173 ? 23.392 11.370 -11.542 1.00 63.22 173 ILE A O 1
ATOM 1402 N N . LEU A 1 174 ? 25.534 10.719 -11.654 1.00 67.12 174 LEU A N 1
ATOM 1403 C CA . LEU A 1 174 ? 25.314 9.361 -11.144 1.00 67.12 174 LEU A CA 1
ATOM 1404 C C . LEU A 1 174 ? 25.129 9.315 -9.618 1.00 67.12 174 LEU A C 1
ATOM 1406 O O . LEU A 1 174 ? 24.460 8.406 -9.135 1.00 67.12 174 LEU A O 1
ATOM 1410 N N . ALA A 1 175 ? 25.672 10.290 -8.882 1.00 64.25 175 ALA A N 1
ATOM 1411 C CA . ALA A 1 175 ? 25.539 10.402 -7.428 1.00 64.25 175 ALA A CA 1
ATOM 1412 C C . ALA A 1 175 ? 24.174 10.959 -6.967 1.00 64.25 175 ALA A C 1
ATOM 1414 O O . ALA A 1 175 ? 23.832 10.863 -5.789 1.00 64.25 175 ALA A O 1
ATOM 1415 N N . VAL A 1 176 ? 23.374 11.523 -7.879 1.00 64.31 176 VAL A N 1
ATOM 1416 C CA . VAL A 1 176 ? 22.019 12.008 -7.580 1.00 64.31 176 VAL A CA 1
ATOM 1417 C C . VAL A 1 176 ? 21.034 10.827 -7.589 1.00 64.31 176 VAL A C 1
ATOM 1419 O O . VAL A 1 176 ? 21.019 10.061 -8.557 1.00 64.31 176 VAL A O 1
ATOM 1422 N N . PRO A 1 177 ? 20.171 10.668 -6.562 1.00 60.59 177 PRO A N 1
ATOM 1423 C CA . PRO A 1 177 ? 19.182 9.591 -6.524 1.00 60.59 177 PRO A CA 1
ATOM 1424 C C . PRO A 1 177 ? 18.304 9.597 -7.787 1.00 60.59 177 PRO A C 1
ATOM 1426 O O . PRO A 1 177 ? 17.802 10.643 -8.201 1.00 60.59 177 PRO A O 1
ATOM 1429 N N . MET A 1 178 ? 18.105 8.417 -8.393 1.00 62.44 178 MET A N 1
ATOM 1430 C CA . MET A 1 178 ? 17.440 8.217 -9.699 1.00 62.44 178 MET A CA 1
ATOM 1431 C C . MET A 1 178 ? 16.105 8.972 -9.855 1.00 62.44 178 MET A C 1
ATOM 1433 O O . MET A 1 178 ? 15.830 9.506 -10.927 1.00 62.44 178 MET A O 1
ATOM 1437 N N . VAL A 1 179 ? 15.318 9.101 -8.782 1.00 60.00 179 VAL A N 1
ATOM 1438 C CA . VAL A 1 179 ? 14.039 9.841 -8.777 1.00 60.00 179 VAL A CA 1
ATOM 1439 C C . VAL A 1 179 ? 14.224 11.348 -9.018 1.00 60.00 179 VAL A C 1
ATOM 1441 O O . VAL A 1 179 ? 13.466 11.962 -9.769 1.00 60.00 179 VAL A O 1
ATOM 1444 N N . ALA A 1 180 ? 15.258 11.965 -8.440 1.00 56.97 180 ALA A N 1
ATOM 1445 C CA . ALA A 1 180 ? 15.561 13.383 -8.664 1.00 56.97 180 ALA A CA 1
ATOM 1446 C C . ALA A 1 180 ? 16.166 13.627 -10.059 1.00 56.97 180 ALA A C 1
ATOM 1448 O O . ALA A 1 180 ? 15.990 14.695 -10.657 1.00 56.97 180 ALA A O 1
ATOM 1449 N N . ARG A 1 181 ? 16.839 12.611 -10.607 1.00 63.00 181 ARG A N 1
ATOM 1450 C CA . ARG A 1 181 ? 17.406 12.630 -11.955 1.00 63.00 181 ARG A CA 1
ATOM 1451 C C . ARG A 1 181 ? 16.311 12.656 -13.033 1.00 63.00 181 ARG A C 1
ATOM 1453 O O . ARG A 1 181 ? 16.398 13.478 -13.943 1.00 63.00 181 ARG A O 1
ATOM 1460 N N . GLU A 1 182 ? 15.245 11.864 -12.905 1.00 57.72 182 GLU A N 1
ATOM 1461 C CA . GLU A 1 182 ? 14.101 11.900 -13.839 1.00 57.72 182 GLU A CA 1
ATOM 1462 C C . GLU A 1 182 ? 13.337 13.233 -13.804 1.00 57.72 182 GLU A C 1
ATOM 1464 O O . GLU A 1 182 ? 13.024 13.790 -14.860 1.00 57.72 182 GLU A O 1
ATOM 1469 N N . SER A 1 183 ? 13.118 13.800 -12.612 1.00 56.84 183 SER A N 1
ATOM 1470 C CA . SER A 1 183 ? 12.476 15.117 -12.458 1.00 56.84 183 SER A CA 1
ATOM 1471 C C . SER A 1 183 ? 13.280 16.234 -13.146 1.00 56.84 183 SER A C 1
ATOM 1473 O O . SER A 1 183 ? 12.724 17.096 -13.836 1.00 56.84 183 SER A O 1
ATOM 1475 N N . SER A 1 184 ? 14.612 16.163 -13.054 1.00 58.25 184 SER A N 1
ATOM 1476 C CA . SER A 1 184 ? 15.529 17.122 -13.682 1.00 58.25 184 SER A CA 1
ATOM 1477 C C . SER A 1 184 ? 15.530 17.025 -15.214 1.00 58.25 184 SER A C 1
ATOM 1479 O O . SER A 1 184 ? 15.494 18.052 -15.894 1.00 58.25 184 SER A O 1
ATOM 1481 N N . TYR A 1 185 ? 15.505 15.810 -15.780 1.00 58.84 185 TYR A N 1
ATOM 1482 C CA . TYR A 1 185 ? 15.404 15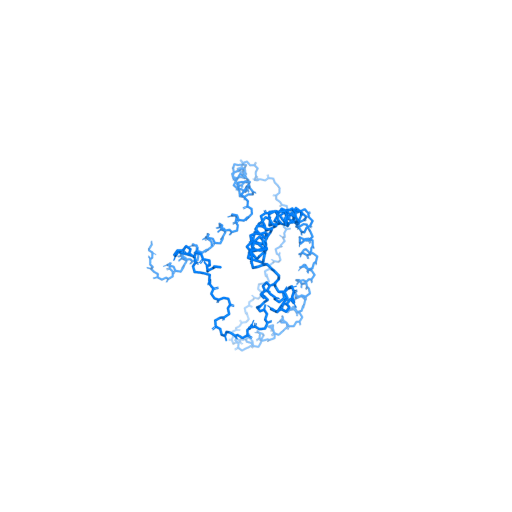.615 -17.234 1.00 58.84 185 TYR A CA 1
ATOM 1483 C C . TYR A 1 185 ? 14.069 16.112 -17.793 1.00 58.84 185 TYR A C 1
ATOM 1485 O O . TYR A 1 185 ? 14.040 16.747 -18.851 1.00 58.84 185 TYR A O 1
ATOM 1493 N N . LEU A 1 186 ? 12.971 15.866 -17.076 1.00 57.50 186 LEU A N 1
ATOM 1494 C CA . LEU A 1 186 ? 11.646 16.312 -17.492 1.00 57.50 186 LEU A CA 1
ATOM 1495 C C . LEU A 1 186 ? 11.524 17.843 -17.438 1.00 57.50 186 LEU A C 1
ATOM 1497 O O . LEU A 1 186 ? 10.954 18.442 -18.349 1.00 57.50 186 LEU A O 1
ATOM 1501 N N . SER A 1 187 ? 12.097 18.482 -16.412 1.00 60.38 187 SER A N 1
ATOM 1502 C CA . SER A 1 187 ? 12.122 19.945 -16.273 1.00 60.38 187 SER A CA 1
ATOM 1503 C C . SER A 1 187 ? 12.980 20.615 -17.353 1.00 60.38 187 SER A C 1
ATOM 1505 O O . SER A 1 187 ? 12.528 21.541 -18.029 1.00 60.38 187 SER A O 1
ATOM 1507 N N . HIS A 1 188 ? 14.184 20.092 -17.606 1.00 60.84 188 HIS A N 1
ATOM 1508 C CA . HIS A 1 188 ? 15.088 20.629 -18.625 1.00 60.84 188 HIS A CA 1
ATOM 1509 C C . HIS A 1 188 ? 14.518 20.481 -20.046 1.00 60.84 188 HIS A C 1
ATOM 1511 O O . HIS A 1 188 ? 14.616 21.403 -20.856 1.00 60.84 188 HIS A O 1
ATOM 1517 N N . ASN A 1 189 ? 13.853 19.358 -20.348 1.00 67.19 189 ASN A N 1
ATOM 1518 C CA . ASN A 1 189 ? 13.201 19.160 -21.642 1.00 67.19 189 ASN A CA 1
ATOM 1519 C C . ASN A 1 189 ? 11.991 20.095 -21.827 1.00 67.19 189 ASN A C 1
ATOM 1521 O O . ASN A 1 189 ? 11.855 20.719 -22.877 1.00 67.19 189 ASN A O 1
ATOM 1525 N N . LYS A 1 190 ? 11.160 20.280 -20.787 1.00 66.62 190 LYS A N 1
ATOM 1526 C CA . LYS A 1 190 ? 10.053 21.256 -20.808 1.00 66.62 190 LYS A CA 1
ATOM 1527 C C . LYS A 1 190 ? 10.559 22.686 -21.013 1.00 66.62 190 LYS A C 1
ATOM 1529 O O . LYS A 1 190 ? 9.990 23.411 -21.822 1.00 66.62 190 LYS A O 1
ATOM 1534 N N . GLY A 1 191 ? 11.644 23.078 -20.342 1.00 73.00 191 GLY A N 1
ATOM 1535 C CA . GLY A 1 191 ? 12.257 24.401 -20.493 1.00 73.00 191 GLY A CA 1
ATOM 1536 C C . GLY A 1 191 ? 12.819 24.647 -21.895 1.00 73.00 191 GLY A C 1
ATOM 1537 O O . GLY A 1 191 ? 12.628 25.723 -22.459 1.00 73.00 191 GLY A O 1
ATOM 1538 N N . ASN A 1 192 ? 13.454 23.642 -22.498 1.00 70.88 192 ASN A N 1
ATOM 1539 C CA . ASN A 1 192 ? 13.979 23.746 -23.860 1.00 70.88 192 ASN A CA 1
ATOM 1540 C C . ASN A 1 192 ? 12.864 23.742 -24.911 1.00 70.88 192 ASN A C 1
ATOM 1542 O O . ASN A 1 192 ? 12.928 24.517 -25.864 1.00 70.88 192 ASN A O 1
ATOM 1546 N N . ALA A 1 193 ? 11.812 22.947 -24.702 1.00 70.75 193 ALA A N 1
ATOM 1547 C CA . ALA A 1 193 ? 10.617 22.960 -25.537 1.00 70.75 193 ALA A CA 1
ATOM 1548 C C . ALA A 1 193 ? 9.912 24.326 -25.474 1.00 70.75 193 ALA A C 1
ATOM 1550 O O . ALA A 1 193 ? 9.649 24.920 -26.516 1.00 70.75 193 ALA A O 1
ATOM 1551 N N . LEU A 1 194 ? 9.708 24.885 -24.277 1.00 73.06 194 LEU A N 1
ATOM 1552 C CA . LEU A 1 194 ? 9.119 26.216 -24.088 1.00 73.06 194 LEU A CA 1
ATOM 1553 C C . LEU A 1 194 ? 9.969 27.324 -24.716 1.00 73.06 194 LEU A C 1
ATOM 1555 O O . LEU A 1 194 ? 9.426 28.178 -25.410 1.00 73.06 194 LEU A O 1
ATOM 1559 N N . LYS A 1 195 ? 11.298 27.280 -24.560 1.00 76.31 195 LYS A N 1
ATOM 1560 C CA . LYS A 1 195 ? 12.213 28.224 -25.227 1.00 76.31 195 LYS A CA 1
ATOM 1561 C C . LYS A 1 195 ? 12.175 28.086 -26.748 1.00 76.31 195 LYS A C 1
ATOM 1563 O O . LYS A 1 195 ? 12.239 29.092 -27.447 1.00 76.31 195 LYS A O 1
ATOM 1568 N N . SER A 1 196 ? 12.046 26.867 -27.273 1.00 69.44 196 SER A N 1
ATOM 1569 C CA . SER A 1 196 ? 11.902 26.642 -28.716 1.00 69.44 196 SER A CA 1
ATOM 1570 C C . SER A 1 196 ? 10.572 27.185 -29.249 1.00 69.44 196 SER A C 1
ATOM 1572 O O . SER A 1 196 ? 10.553 27.824 -30.295 1.00 69.44 196 SER A O 1
ATOM 1574 N N . ILE A 1 197 ? 9.486 27.029 -28.487 1.00 71.00 197 ILE A N 1
ATOM 1575 C CA . ILE A 1 197 ? 8.156 27.550 -28.818 1.00 71.00 197 ILE A CA 1
ATOM 1576 C C . ILE A 1 197 ? 8.136 29.084 -28.725 1.00 71.00 197 ILE A C 1
ATOM 1578 O O . ILE A 1 197 ? 7.617 29.742 -29.621 1.00 71.00 197 ILE A O 1
ATOM 1582 N N . GLN A 1 198 ? 8.762 29.678 -27.703 1.00 72.44 198 GLN A N 1
ATOM 1583 C CA . GLN A 1 198 ? 8.882 31.136 -27.583 1.00 72.44 198 GLN A CA 1
ATOM 1584 C C . GLN A 1 198 ? 9.736 31.763 -28.692 1.00 72.44 198 GLN A C 1
ATOM 1586 O O . GLN A 1 198 ? 9.405 32.858 -29.143 1.00 72.44 198 GLN A O 1
ATOM 1591 N N . ARG A 1 199 ? 10.784 31.075 -29.175 1.00 73.56 199 ARG A N 1
ATOM 1592 C CA . ARG A 1 199 ? 11.546 31.515 -30.360 1.00 73.56 199 ARG A CA 1
ATOM 1593 C C . ARG A 1 199 ? 10.706 31.471 -31.634 1.00 73.56 199 ARG A C 1
ATOM 1595 O O . ARG A 1 199 ? 10.776 32.400 -32.425 1.00 73.56 199 ARG A O 1
ATOM 1602 N N . GLN A 1 200 ? 9.890 30.431 -31.819 1.00 69.31 200 GLN A N 1
ATOM 1603 C CA . GLN A 1 200 ? 8.986 30.323 -32.974 1.00 69.31 200 GLN A CA 1
ATOM 1604 C C . GLN A 1 200 ? 7.882 31.390 -32.959 1.00 69.31 200 GLN A C 1
ATOM 1606 O O . GLN A 1 200 ? 7.462 31.854 -34.013 1.00 69.31 200 GLN A O 1
ATOM 1611 N N . MET A 1 201 ? 7.441 31.820 -31.773 1.00 73.44 201 MET A N 1
ATOM 1612 C CA . MET A 1 201 ? 6.466 32.906 -31.617 1.00 73.44 201 MET A CA 1
ATOM 1613 C C . MET A 1 201 ? 7.085 34.316 -31.644 1.00 73.44 201 MET A C 1
ATOM 1615 O O . MET A 1 201 ? 6.376 35.285 -31.395 1.00 73.44 201 MET A O 1
ATOM 1619 N N . GLY A 1 202 ? 8.388 34.457 -31.929 1.00 66.94 202 GLY A N 1
ATOM 1620 C CA . GLY A 1 202 ? 9.051 35.763 -32.046 1.00 66.94 202 GLY A CA 1
ATOM 1621 C C . GLY A 1 202 ? 9.102 36.574 -30.743 1.00 66.94 202 GLY A C 1
ATOM 1622 O O . GLY A 1 202 ? 9.291 37.785 -30.780 1.00 66.94 202 GLY A O 1
ATOM 1623 N N . LEU A 1 203 ? 8.927 35.925 -29.586 1.00 65.56 203 LEU A N 1
ATOM 1624 C CA . LEU A 1 203 ? 8.839 36.577 -28.271 1.00 65.56 203 LEU A CA 1
ATOM 1625 C C . LEU A 1 203 ? 10.206 36.789 -27.594 1.00 65.56 203 LEU A C 1
ATOM 1627 O O . LEU A 1 203 ? 10.263 37.200 -26.437 1.00 65.56 203 LEU A O 1
ATOM 1631 N N . TYR A 1 204 ? 11.305 36.493 -28.288 1.00 59.44 204 TYR A N 1
ATOM 1632 C CA . TYR A 1 204 ? 12.667 36.714 -27.807 1.00 59.44 204 TYR A CA 1
ATOM 1633 C C . TYR A 1 204 ? 13.581 36.988 -29.010 1.00 59.44 204 TYR A C 1
ATOM 1635 O O . TYR A 1 204 ? 13.669 36.133 -29.894 1.00 59.44 204 TYR A O 1
ATOM 1643 N 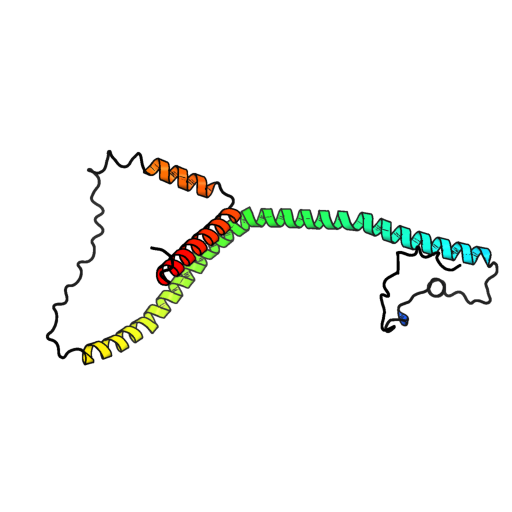N . ASN A 1 205 ? 14.210 38.168 -29.041 1.00 58.12 205 ASN A N 1
ATOM 1644 C CA . ASN A 1 205 ? 15.326 38.481 -29.946 1.00 58.12 205 ASN A CA 1
ATOM 1645 C C . ASN A 1 205 ? 16.628 37.896 -29.392 1.00 58.12 205 ASN A C 1
ATOM 1647 O O . ASN A 1 205 ? 16.814 37.966 -28.154 1.00 58.12 205 ASN A O 1
#

Foldseek 3Di:
DDPPDDPPDDPPPPCPPCPVVVVPDDPCNVVVDDPVPCPDPVVVVVVRVVVVVVVVVVVVVCCVVVVVVVVVVVVVVVVVVVVCCVPPVVVVVVVCCVPVVVVVVVVVVVVCVVPVVVVVVVVVVVVVVVVPPDPDDDPPDPPDPPPPPDDPDDPPPPPPPVVVVVVVVVVVLVPDPPVVSVVVVVVVVVVVVVVVVCVVVVVDD

Sequence (205 aa):
MPRRVHPNEQAEDRDPNKLNQHLKVKFHDVLEEAPALKSLELIWLCSQECYTCFNDCCYKLLTFFLAPFIAIWWGCGFALTAFEHVWCLTPINKNVYICCGTCFKGCFKYLFDCLVTPCTRACGGIFVVFHTDRPPTPRIRPKARQTKTASRDQKGEEENQDDDDDKNRKAAILAVPMVARESSYLSHNKGNALKSIQRQMGLYN

Radius of gyration: 39.56 Å; chains: 1; bounding box: 92×50×109 Å

pLDDT: mean 72.88, std 17.35, range [33.47, 96.81]